Protein AF-A0A969CV04-F1 (afdb_monomer_lite)

Secondary structure (DSSP, 8-state):
-HHHHHHHHHHHHHHTTS------------TTS-HHHHHHHHHHHHHHHHHHHHHHHHHHTS-HHHHHHHHIIIII---GGGHHHHTT-SSHHHHHHHHHHHHHHHHHHHHHHHIIIII--PPPHHHHHHHHHHHHHHHHHHHHHHHHHHHHHHHHHHHHHTS-HHHHHHHHHHHHHHHH-S-S---HHHHHHHHHHHHHHHHHHHHHHHT--GGG-TTHHHHHHHHHHHHHHH-GGGG-

Foldseek 3Di:
DVVVVVVLVVVVVVVVPPDDDDPDDPDPPPPPDRSVNVVVVVVVVVVVVVLLVLLVVLLVVDDLLLNLLLLCCLALNFQLVLCCVVVVHDDSVVSVVVNLVSLLSSQLSSVQVCCCPPVVDGDDPVVSVVSSVVCSVVSSVSSSVVSNVVLVVLLLCCLVPPQDLVLLVLLLVVLVCVVVDPDDDRPCVSVVVSLVVSLVSSQVVSCVVSVHHLVSGPCSSVSSSVSVSVCCNVCVVSSD

Radius of gyration: 25.06 Å; chains: 1; bounding box: 69×36×68 Å

Sequence (240 aa):
MLAVCVQAVRNKTNLKSISIEEPGTGTIVDFTSNPLESVVKQETNNELMEFRKIILQELEALDNLAKQSLLLWLGLGINQEDFLGILNLSKQYQVARKFQGYQKIILKNLSQFTFKKYKQQTLSEKDINQIIDNNLSYIKEYLKFYSREFFEEILWEIITKEVDRQEKSILKHHFEELKAMPKEKLNLDETDRIKQKIKVRFAGKIEQKLQISLSIFKSSNESIENFIEMCFQENTAILY

Structure (mmCIF, N/CA/C/O backbone):
data_AF-A0A969CV04-F1
#
_entry.id   AF-A0A969CV04-F1
#
loop_
_atom_site.group_PDB
_atom_site.id
_atom_site.type_symbol
_atom_site.label_atom_id
_atom_site.label_alt_id
_atom_site.label_comp_id
_atom_site.label_asym_id
_atom_site.label_entity_id
_atom_site.label_seq_id
_atom_site.pdbx_PDB_ins_code
_atom_site.Cartn_x
_atom_site.Cartn_y
_atom_site.Cartn_z
_atom_site.occupancy
_atom_site.B_iso_or_equiv
_atom_site.auth_seq_id
_atom_site.auth_comp_id
_atom_site.auth_asym_id
_atom_site.auth_atom_id
_atom_site.pdbx_PDB_model_num
ATOM 1 N N . MET A 1 1 ? 10.472 1.634 36.218 1.00 47.28 1 MET A N 1
ATOM 2 C CA . MET A 1 1 ? 10.660 3.090 36.400 1.00 47.28 1 MET A CA 1
ATOM 3 C C . MET A 1 1 ? 11.707 3.401 37.477 1.00 47.28 1 MET A C 1
ATOM 5 O O . MET A 1 1 ? 12.814 3.758 37.109 1.00 47.28 1 MET A O 1
ATOM 9 N N . LEU A 1 2 ? 11.461 3.152 38.773 1.00 45.72 2 LEU A N 1
ATOM 10 C CA . LEU A 1 2 ? 12.438 3.432 39.853 1.00 45.72 2 LEU A CA 1
ATOM 11 C C . LEU A 1 2 ? 13.803 2.732 39.689 1.00 45.72 2 LEU A C 1
ATOM 13 O O . LEU A 1 2 ? 14.834 3.379 39.826 1.00 45.72 2 LEU A O 1
ATOM 17 N N . ALA A 1 3 ? 13.832 1.440 39.342 1.00 43.41 3 ALA A N 1
ATOM 18 C CA . ALA A 1 3 ? 15.084 0.681 39.207 1.00 43.41 3 ALA A CA 1
ATOM 19 C C . ALA A 1 3 ? 16.008 1.193 38.079 1.00 43.41 3 ALA A C 1
ATOM 21 O O . ALA A 1 3 ? 17.229 1.172 38.218 1.00 43.41 3 ALA A O 1
ATOM 22 N N . VAL A 1 4 ? 15.421 1.705 36.993 1.00 51.81 4 VAL A N 1
ATOM 23 C CA . VAL A 1 4 ? 16.141 2.219 35.815 1.00 51.81 4 VAL A CA 1
ATOM 24 C C . VAL A 1 4 ? 16.625 3.649 36.063 1.00 51.81 4 VAL A C 1
ATOM 26 O O . VAL A 1 4 ? 17.781 3.961 35.784 1.00 51.81 4 VAL A O 1
ATOM 29 N N . CYS A 1 5 ? 15.812 4.486 36.721 1.00 50.66 5 CYS A N 1
ATOM 30 C CA . CYS A 1 5 ? 16.255 5.793 37.214 1.00 50.66 5 CYS A CA 1
ATOM 31 C C . CYS A 1 5 ? 17.434 5.654 38.193 1.00 50.66 5 CYS A C 1
ATOM 33 O O . CYS A 1 5 ? 18.385 6.430 38.132 1.00 50.66 5 CYS A O 1
ATOM 35 N N . VAL A 1 6 ? 17.418 4.629 39.054 1.00 53.78 6 VAL A N 1
ATOM 36 C CA . VAL A 1 6 ? 18.526 4.323 39.973 1.00 53.78 6 VAL A CA 1
ATOM 37 C C . VAL A 1 6 ? 19.790 3.890 39.216 1.00 53.78 6 VAL A C 1
ATOM 39 O O . VAL A 1 6 ? 20.883 4.302 39.600 1.00 53.78 6 VAL A O 1
ATOM 42 N N . GLN A 1 7 ? 19.680 3.122 38.126 1.00 55.19 7 GLN A N 1
ATOM 43 C CA . GLN A 1 7 ? 20.832 2.765 37.283 1.00 55.19 7 GLN A CA 1
ATOM 44 C C . GLN A 1 7 ? 21.402 3.963 36.509 1.00 55.19 7 GLN A C 1
ATOM 46 O O . GLN A 1 7 ? 22.617 4.146 36.494 1.00 55.19 7 GLN A O 1
ATOM 51 N N . ALA A 1 8 ? 20.553 4.819 35.935 1.00 52.69 8 ALA A N 1
ATOM 52 C CA . ALA A 1 8 ? 20.993 6.028 35.237 1.00 52.69 8 ALA A CA 1
ATOM 53 C C . ALA A 1 8 ? 21.695 7.018 36.187 1.00 52.69 8 ALA A C 1
ATOM 55 O O . ALA A 1 8 ? 22.726 7.599 35.843 1.00 52.69 8 ALA A O 1
ATOM 56 N N . VAL A 1 9 ? 21.187 7.155 37.418 1.00 56.16 9 VAL A N 1
ATOM 57 C CA . VAL A 1 9 ? 21.836 7.949 38.472 1.00 56.16 9 VAL A CA 1
ATOM 58 C C . VAL A 1 9 ? 23.168 7.323 38.890 1.00 56.16 9 VAL A C 1
ATOM 60 O O . VAL A 1 9 ? 24.153 8.051 38.966 1.00 56.16 9 VAL A O 1
ATOM 63 N N . ARG A 1 10 ? 23.238 5.996 39.085 1.00 52.66 10 ARG A N 1
ATOM 64 C CA . ARG A 1 10 ? 24.489 5.282 39.418 1.00 52.66 10 ARG A CA 1
ATOM 65 C C . ARG A 1 10 ? 25.567 5.439 38.344 1.00 52.66 10 ARG A C 1
ATOM 67 O O . ARG A 1 10 ? 26.728 5.659 38.676 1.00 52.66 10 ARG A O 1
ATOM 74 N N . ASN A 1 11 ? 25.189 5.393 37.070 1.00 57.75 11 ASN A N 1
ATOM 75 C CA . ASN A 1 11 ? 26.123 5.609 35.965 1.00 57.75 11 ASN A CA 1
ATOM 76 C C . ASN A 1 11 ? 26.641 7.058 35.931 1.00 57.75 11 ASN A C 1
ATOM 78 O O . ASN A 1 11 ? 27.819 7.282 35.660 1.00 57.75 11 ASN A O 1
ATOM 82 N N . LYS A 1 12 ? 25.804 8.042 36.291 1.00 54.94 12 LYS A N 1
ATOM 83 C CA . LYS A 1 12 ? 26.204 9.454 36.417 1.00 54.94 12 LYS A CA 1
ATOM 84 C C . LYS A 1 12 ? 27.165 9.700 37.586 1.00 54.94 12 LYS A C 1
ATOM 86 O O . LYS A 1 12 ? 28.055 10.539 37.461 1.00 54.94 12 LYS A O 1
ATOM 91 N N . THR A 1 13 ? 27.009 8.999 38.711 1.00 52.56 13 THR A N 1
ATOM 92 C CA . THR A 1 13 ? 27.971 9.070 39.824 1.00 52.56 13 THR A CA 1
ATOM 93 C C . THR A 1 13 ? 29.302 8.417 39.464 1.00 52.56 13 THR A C 1
ATOM 95 O O . THR A 1 13 ? 30.337 9.003 39.759 1.00 52.56 13 THR A O 1
ATOM 98 N N . ASN A 1 14 ? 29.285 7.282 38.757 1.00 50.88 14 ASN A N 1
ATOM 99 C CA . ASN A 1 14 ? 30.507 6.600 38.311 1.00 50.88 14 ASN A CA 1
ATOM 100 C C . ASN A 1 14 ? 31.293 7.391 37.244 1.00 50.88 14 ASN A C 1
ATOM 102 O O . ASN A 1 14 ? 32.517 7.318 37.205 1.00 50.88 14 ASN A O 1
ATOM 106 N N . LEU A 1 15 ? 30.621 8.192 36.408 1.00 53.12 15 LEU A N 1
ATOM 107 C CA . LEU A 1 15 ? 31.278 9.089 35.442 1.00 53.12 15 LEU A CA 1
ATOM 108 C C . LEU A 1 15 ? 31.939 10.314 36.098 1.00 53.12 15 LEU A C 1
ATOM 110 O O . LEU A 1 15 ? 32.862 10.886 35.528 1.00 53.12 15 LEU A O 1
ATOM 114 N N . LYS A 1 16 ? 31.500 10.718 37.300 1.00 45.09 16 LYS A N 1
ATOM 115 C CA . LYS A 1 16 ? 32.122 11.816 38.064 1.00 45.09 16 LYS A CA 1
ATOM 116 C C . LYS A 1 16 ? 33.375 11.394 38.844 1.00 45.09 16 LYS A C 1
ATOM 118 O O . LYS A 1 16 ? 34.035 12.265 39.400 1.00 45.09 16 LYS A O 1
ATOM 123 N N . SER A 1 17 ? 33.697 10.101 38.902 1.00 41.41 17 SER A N 1
ATOM 124 C CA . SER A 1 17 ? 34.820 9.559 39.682 1.00 41.41 17 SER A CA 1
ATOM 125 C C . SER A 1 17 ? 36.019 9.103 38.843 1.00 41.41 17 SER A C 1
ATOM 127 O O . SER A 1 17 ? 36.846 8.344 39.338 1.00 41.41 17 SER A O 1
ATOM 129 N N . ILE A 1 18 ? 36.141 9.546 37.589 1.00 39.16 18 ILE A N 1
ATOM 130 C CA . ILE A 1 18 ? 37.378 9.355 36.821 1.00 39.16 18 ILE A CA 1
ATOM 131 C C . ILE A 1 18 ? 38.309 10.525 37.161 1.00 39.16 18 ILE A C 1
ATOM 133 O O . ILE A 1 18 ? 38.020 11.673 36.823 1.00 39.16 18 ILE A O 1
ATOM 137 N N . SER A 1 19 ? 39.372 10.218 37.912 1.00 33.28 19 SER A N 1
ATOM 138 C CA . SER A 1 19 ? 40.406 11.149 38.376 1.00 33.28 19 SER A CA 1
ATOM 139 C C . SER A 1 19 ? 40.985 12.001 37.246 1.00 33.28 19 SER A C 1
ATOM 141 O O . SER A 1 19 ? 41.301 11.506 36.168 1.00 33.28 19 SER A O 1
ATOM 143 N N . ILE A 1 20 ? 41.147 13.291 37.539 1.00 38.97 20 ILE A N 1
ATOM 144 C CA . ILE A 1 20 ? 41.778 14.296 36.684 1.00 38.97 20 ILE A CA 1
ATOM 145 C C . ILE A 1 20 ? 43.295 14.134 36.798 1.00 38.97 20 ILE A C 1
ATOM 147 O O . ILE A 1 20 ? 43.904 14.818 37.607 1.00 38.97 20 ILE A O 1
ATOM 151 N N . GLU A 1 21 ? 43.897 13.260 35.995 1.00 36.91 21 GLU A N 1
ATOM 152 C CA . GLU A 1 21 ? 45.326 13.323 35.657 1.00 36.91 21 GLU A CA 1
ATOM 153 C C . GLU A 1 21 ? 45.523 12.803 34.225 1.00 36.91 21 GLU A C 1
ATOM 155 O O . GLU A 1 21 ? 45.632 11.605 34.012 1.00 36.91 21 GLU A O 1
ATOM 160 N N . GLU A 1 22 ? 45.458 13.709 33.240 1.00 34.06 22 GLU A N 1
ATOM 161 C CA . GLU A 1 22 ? 46.384 13.820 32.093 1.00 34.06 22 GLU A CA 1
ATOM 162 C C . GLU A 1 22 ? 45.832 14.830 31.056 1.00 34.06 22 GLU A C 1
ATOM 164 O O . GLU A 1 22 ? 44.772 14.614 30.460 1.00 34.06 22 GLU A O 1
ATOM 169 N N . PRO A 1 23 ? 46.507 15.975 30.833 1.00 38.84 23 PRO A N 1
ATOM 170 C CA . PRO A 1 23 ? 46.073 16.989 29.883 1.00 38.84 23 PRO A CA 1
ATOM 171 C C . PRO A 1 23 ? 46.664 16.693 28.502 1.00 38.84 23 PRO A C 1
ATOM 173 O O . PRO A 1 23 ? 47.838 16.969 28.264 1.00 38.84 23 PRO A O 1
ATOM 176 N N . GLY A 1 24 ? 45.876 16.161 27.564 1.00 37.34 24 GLY A N 1
ATOM 177 C CA . GLY A 1 24 ? 46.434 15.979 26.222 1.00 37.34 24 GLY A CA 1
ATOM 178 C C . GLY A 1 24 ? 45.659 15.198 25.175 1.00 37.34 24 GLY A C 1
ATOM 179 O O . GLY A 1 24 ? 46.305 14.546 24.378 1.00 37.34 24 GLY A O 1
ATOM 180 N N . THR A 1 25 ? 44.332 15.289 25.084 1.00 35.12 25 THR A N 1
ATOM 181 C CA . THR A 1 25 ? 43.623 15.012 23.816 1.00 35.12 25 THR A CA 1
ATOM 182 C C . THR A 1 25 ? 42.264 15.690 23.852 1.00 35.12 25 THR A C 1
ATOM 184 O O . THR A 1 25 ? 41.354 15.244 24.546 1.00 35.12 25 THR A O 1
ATOM 187 N N . GLY A 1 26 ? 42.129 16.788 23.109 1.00 38.53 26 GLY A N 1
ATOM 188 C CA . GLY A 1 26 ? 40.855 17.457 22.882 1.00 38.53 26 GLY A CA 1
ATOM 189 C C . GLY A 1 26 ? 39.937 16.580 22.040 1.00 38.53 26 GLY A C 1
ATOM 190 O O . GLY A 1 26 ? 39.850 16.745 20.829 1.00 38.53 26 GLY A O 1
ATOM 191 N N . THR A 1 27 ? 39.246 15.643 22.678 1.00 33.50 27 THR A N 1
ATOM 192 C CA . THR A 1 27 ? 37.978 15.134 22.167 1.00 33.50 27 THR A CA 1
ATOM 193 C C . THR A 1 27 ? 36.912 16.047 22.750 1.00 33.50 27 THR A C 1
ATOM 195 O O . THR A 1 27 ? 36.732 16.099 23.966 1.00 33.50 27 THR A O 1
ATOM 198 N N . ILE A 1 28 ? 36.232 16.812 21.898 1.00 38.09 28 ILE A N 1
ATOM 199 C CA . ILE A 1 28 ? 34.999 17.499 22.283 1.00 38.09 28 ILE A CA 1
ATOM 200 C C . ILE A 1 28 ? 33.983 16.383 22.533 1.00 38.09 28 ILE A C 1
ATOM 202 O O . ILE A 1 28 ? 33.298 15.928 21.623 1.00 38.09 28 ILE A O 1
ATOM 206 N N . VAL A 1 29 ? 33.972 15.852 23.755 1.00 40.66 29 VAL A N 1
ATOM 207 C CA . VAL A 1 29 ? 32.902 14.979 24.217 1.00 40.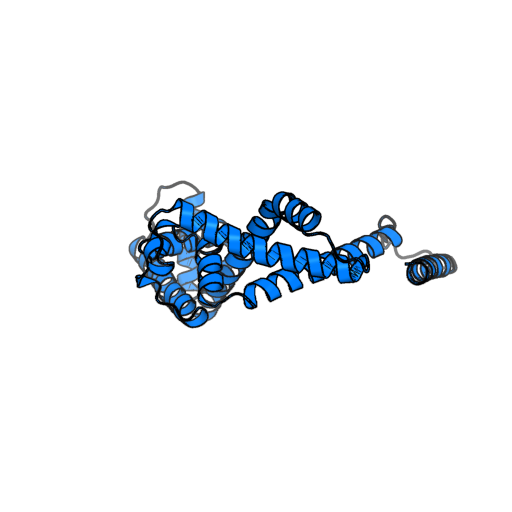66 29 VAL A CA 1
ATOM 208 C C . VAL A 1 29 ? 31.696 15.889 24.354 1.00 40.66 29 VAL A C 1
ATOM 210 O O . VAL A 1 29 ? 31.700 16.828 25.149 1.00 40.66 29 VAL A O 1
ATOM 213 N N . ASP A 1 30 ? 30.700 15.661 23.509 1.00 39.19 30 ASP A N 1
ATOM 214 C CA . ASP A 1 30 ? 29.448 16.396 23.519 1.00 39.19 30 ASP A CA 1
ATOM 215 C C . ASP A 1 30 ? 28.693 16.102 24.828 1.00 39.19 30 ASP A C 1
ATOM 217 O O . ASP A 1 30 ? 27.896 15.170 24.939 1.00 39.19 30 ASP A O 1
ATOM 221 N N . PHE A 1 31 ? 28.995 16.885 25.866 1.00 42.50 31 PHE A N 1
ATOM 222 C CA . PHE A 1 31 ? 28.364 16.819 27.187 1.00 42.50 31 PHE A CA 1
ATOM 223 C C . PHE A 1 31 ? 26.913 17.341 27.185 1.00 42.50 31 PHE A C 1
ATOM 225 O O . PHE A 1 31 ? 26.322 17.493 28.256 1.00 42.50 31 PHE A O 1
ATOM 232 N N . THR A 1 32 ? 26.319 17.633 26.021 1.00 48.38 32 THR A N 1
ATOM 233 C CA . THR A 1 32 ? 24.985 18.251 25.944 1.00 48.38 32 THR A CA 1
ATOM 234 C C . THR A 1 32 ? 23.824 17.257 25.928 1.00 48.38 32 THR A C 1
ATOM 236 O O . THR A 1 32 ? 22.697 17.649 26.228 1.00 48.38 32 THR A O 1
ATOM 239 N N . SER A 1 33 ? 24.057 15.963 25.681 1.00 55.38 33 SER A N 1
ATOM 240 C CA . SER A 1 33 ? 22.987 14.964 25.781 1.00 55.38 33 SER A CA 1
ATOM 241 C C . SER A 1 33 ? 22.828 14.496 27.229 1.00 55.38 33 SER A C 1
ATOM 243 O O . SER A 1 33 ? 23.609 13.710 27.762 1.00 55.38 33 SER A O 1
ATOM 245 N N . ASN A 1 34 ? 21.803 15.013 27.909 1.00 66.00 34 ASN A N 1
ATOM 246 C CA . ASN A 1 34 ? 21.436 14.561 29.246 1.00 66.00 34 ASN A CA 1
ATOM 247 C C . ASN A 1 34 ? 21.205 13.031 29.215 1.00 66.00 34 ASN A C 1
ATOM 249 O O . ASN A 1 34 ? 20.309 12.581 28.502 1.00 66.00 34 ASN A O 1
ATOM 253 N N . PRO A 1 35 ? 21.949 12.212 29.985 1.00 68.25 35 PRO A N 1
ATOM 254 C CA . PRO A 1 35 ? 21.801 10.753 29.965 1.00 68.25 35 PRO A CA 1
ATOM 255 C C . PRO A 1 35 ? 20.392 10.262 30.318 1.00 68.25 35 PRO A C 1
ATOM 257 O O . PRO A 1 35 ? 19.997 9.171 29.931 1.00 68.25 35 PRO A O 1
ATOM 260 N N . LEU A 1 36 ? 19.612 11.059 31.054 1.00 64.69 36 LEU A N 1
ATOM 261 C CA . LEU A 1 36 ? 18.199 10.759 31.297 1.00 64.69 36 LEU A CA 1
ATOM 262 C C . LEU A 1 36 ? 17.344 11.017 30.052 1.00 64.69 36 LEU A C 1
ATOM 264 O O . LEU A 1 36 ? 16.403 10.280 29.793 1.00 64.69 36 LEU A O 1
ATOM 268 N N . GLU A 1 37 ? 17.678 12.034 29.263 1.00 68.88 37 GLU A N 1
ATOM 269 C CA . GLU A 1 37 ? 16.976 12.355 28.022 1.00 68.88 37 GLU A CA 1
ATOM 270 C C . GLU A 1 37 ? 17.249 11.311 26.933 1.00 68.88 37 GLU A C 1
ATOM 272 O O . GLU A 1 37 ? 16.330 10.935 26.207 1.00 68.88 37 GLU A O 1
ATOM 277 N N . SER A 1 38 ? 18.477 10.788 26.842 1.00 71.88 38 SER A N 1
ATOM 278 C CA . SER A 1 38 ? 18.786 9.687 25.922 1.00 71.88 38 SER A CA 1
ATOM 279 C C . SER A 1 38 ? 18.045 8.400 26.300 1.00 71.88 38 SER A C 1
ATOM 281 O O . SER A 1 38 ? 17.482 7.751 25.419 1.00 71.88 38 SER A O 1
ATOM 283 N N . VAL A 1 39 ? 17.952 8.079 27.597 1.00 71.38 39 VAL A N 1
ATOM 284 C CA . VAL A 1 39 ? 17.163 6.939 28.097 1.00 71.38 39 VAL A CA 1
ATOM 285 C C . VAL A 1 39 ? 15.670 7.122 27.805 1.00 71.38 39 VAL A C 1
ATOM 287 O O . VAL A 1 39 ? 15.049 6.214 27.262 1.00 71.38 39 VAL A O 1
ATOM 290 N N . VAL A 1 40 ? 15.098 8.304 28.065 1.00 68.88 40 VAL A N 1
ATOM 291 C CA . VAL A 1 40 ? 13.680 8.594 27.768 1.00 68.88 40 VAL A CA 1
ATOM 292 C C . VAL A 1 40 ? 13.386 8.500 26.266 1.00 68.88 40 VAL A C 1
ATOM 294 O O . VAL A 1 40 ? 12.373 7.919 25.874 1.00 68.88 40 VAL A O 1
ATOM 297 N N . LYS A 1 41 ? 14.270 9.018 25.401 1.00 73.44 41 LYS A N 1
ATOM 298 C CA . LYS A 1 41 ? 14.130 8.893 23.938 1.00 73.44 41 LYS A CA 1
ATOM 299 C C . LYS A 1 41 ? 14.170 7.434 23.491 1.00 73.44 41 LYS A C 1
ATOM 301 O O . LYS A 1 41 ? 13.375 7.031 22.645 1.00 73.44 41 LYS A O 1
ATOM 306 N N . GLN A 1 42 ? 15.071 6.639 24.064 1.00 75.25 42 GLN A N 1
ATOM 307 C CA . GLN A 1 42 ? 15.178 5.218 23.753 1.00 75.25 42 GLN A CA 1
ATOM 308 C C . GLN A 1 42 ? 13.932 4.441 24.199 1.00 75.25 42 GLN A C 1
ATOM 310 O O . GLN A 1 42 ? 13.407 3.646 23.423 1.00 75.25 42 GLN A O 1
ATOM 315 N N . GLU A 1 43 ? 13.421 4.695 25.405 1.00 68.69 43 GLU A N 1
ATOM 316 C CA . GLU A 1 43 ? 12.177 4.086 25.892 1.00 68.69 43 GLU A CA 1
ATOM 317 C C . GLU A 1 43 ? 10.983 4.468 25.008 1.00 68.69 43 GLU A C 1
ATOM 319 O O . GLU A 1 43 ? 10.248 3.589 24.562 1.00 68.69 43 GLU A O 1
ATOM 324 N N . THR A 1 44 ? 10.855 5.750 24.655 1.00 74.56 44 THR A N 1
ATOM 325 C CA . THR A 1 44 ? 9.792 6.232 23.755 1.00 74.56 44 THR A CA 1
ATOM 326 C C . THR A 1 44 ? 9.861 5.545 22.388 1.00 74.56 44 THR A C 1
ATOM 328 O O . THR A 1 44 ? 8.844 5.116 21.846 1.00 74.56 44 THR A O 1
ATOM 331 N N . ASN A 1 45 ? 11.064 5.386 21.827 1.00 79.19 45 ASN A N 1
ATOM 332 C CA . ASN A 1 45 ? 11.249 4.678 20.560 1.00 79.19 45 ASN A CA 1
ATOM 333 C C . ASN A 1 45 ? 10.871 3.197 20.659 1.00 79.19 45 ASN A C 1
ATOM 335 O O . ASN A 1 45 ? 10.251 2.669 19.735 1.00 79.19 45 ASN A O 1
ATOM 339 N N . ASN A 1 46 ? 11.205 2.534 21.767 1.00 79.94 46 ASN A N 1
ATOM 340 C CA . ASN A 1 46 ? 10.834 1.139 21.990 1.00 79.94 46 ASN A CA 1
ATOM 341 C C . ASN A 1 46 ? 9.309 0.973 22.081 1.00 79.94 46 ASN A C 1
ATOM 343 O O . ASN A 1 46 ? 8.758 0.068 21.456 1.00 79.94 46 ASN A O 1
ATOM 347 N N . GLU A 1 47 ? 8.614 1.867 22.788 1.00 79.25 47 GLU A N 1
ATOM 348 C CA . GLU A 1 47 ? 7.146 1.864 22.859 1.00 79.25 47 GLU A CA 1
ATOM 349 C C . GLU A 1 47 ? 6.509 2.091 21.482 1.00 79.25 47 GLU A C 1
ATOM 351 O O . GLU A 1 47 ? 5.597 1.366 21.081 1.00 79.25 47 GLU A O 1
ATOM 356 N N . LEU A 1 48 ? 7.033 3.046 20.708 1.00 82.81 48 LEU A N 1
ATOM 357 C CA . LEU A 1 48 ? 6.578 3.286 19.338 1.00 82.81 48 LEU A CA 1
ATOM 358 C C . LEU A 1 48 ? 6.795 2.062 18.443 1.00 82.81 48 LEU A C 1
ATOM 360 O O . LEU A 1 48 ? 5.914 1.722 17.652 1.00 82.81 48 LEU A O 1
ATOM 364 N N . MET A 1 49 ? 7.938 1.384 18.562 1.00 84.94 49 MET A N 1
ATOM 365 C CA . MET A 1 49 ? 8.205 0.144 17.832 1.00 84.94 49 MET A CA 1
ATOM 366 C C . MET A 1 49 ? 7.216 -0.961 18.199 1.00 84.94 49 MET A C 1
ATOM 368 O O . MET A 1 49 ? 6.743 -1.673 17.313 1.00 84.94 49 MET A O 1
ATOM 372 N N . GLU A 1 50 ? 6.860 -1.092 19.476 1.00 85.06 50 GLU A N 1
ATOM 373 C CA . GLU A 1 50 ? 5.846 -2.053 19.899 1.00 85.06 50 GLU A CA 1
ATOM 374 C C . GLU A 1 50 ? 4.470 -1.721 19.315 1.00 85.06 50 GLU A C 1
ATOM 376 O O . GLU A 1 50 ? 3.827 -2.614 18.768 1.00 85.06 50 GLU A O 1
ATOM 381 N N . PHE A 1 51 ? 4.030 -0.458 19.340 1.00 85.88 51 PHE A N 1
ATOM 382 C CA . PHE A 1 51 ? 2.753 -0.076 18.725 1.00 85.88 51 PHE A CA 1
ATOM 383 C C . PHE A 1 51 ? 2.725 -0.357 17.226 1.00 85.88 51 PHE A C 1
ATOM 385 O O . PHE A 1 51 ? 1.758 -0.934 16.732 1.00 85.88 51 PHE A O 1
ATOM 392 N N . ARG A 1 52 ? 3.803 -0.014 16.511 1.00 89.25 52 ARG A N 1
ATOM 393 C CA . ARG A 1 52 ? 3.965 -0.337 15.087 1.00 89.25 52 ARG A CA 1
ATOM 394 C C . ARG A 1 52 ? 3.848 -1.837 14.849 1.00 89.25 52 ARG A C 1
ATOM 396 O O . ARG A 1 52 ? 3.068 -2.264 14.006 1.00 89.25 52 ARG A O 1
ATOM 403 N N . LYS A 1 53 ? 4.554 -2.644 15.644 1.00 90.12 53 LYS A N 1
ATOM 404 C CA . LYS A 1 53 ? 4.492 -4.105 15.560 1.00 90.12 53 LYS A CA 1
ATOM 405 C C . LYS A 1 53 ? 3.067 -4.630 15.743 1.00 90.12 53 LYS A C 1
ATOM 407 O O . LYS A 1 53 ? 2.650 -5.475 14.959 1.00 90.12 53 LYS A O 1
ATOM 412 N N . ILE A 1 54 ? 2.324 -4.131 16.733 1.00 90.50 54 ILE A N 1
ATOM 413 C CA . ILE A 1 54 ? 0.926 -4.533 16.944 1.00 90.50 54 ILE A CA 1
ATOM 414 C C . ILE A 1 54 ? 0.060 -4.134 15.750 1.00 90.50 54 ILE A C 1
ATOM 416 O O . ILE A 1 54 ? -0.689 -4.963 15.254 1.00 90.50 54 ILE A O 1
ATOM 420 N N . ILE A 1 55 ? 0.192 -2.909 15.235 1.00 93.38 55 ILE A N 1
ATOM 421 C CA . ILE A 1 55 ? -0.571 -2.471 14.056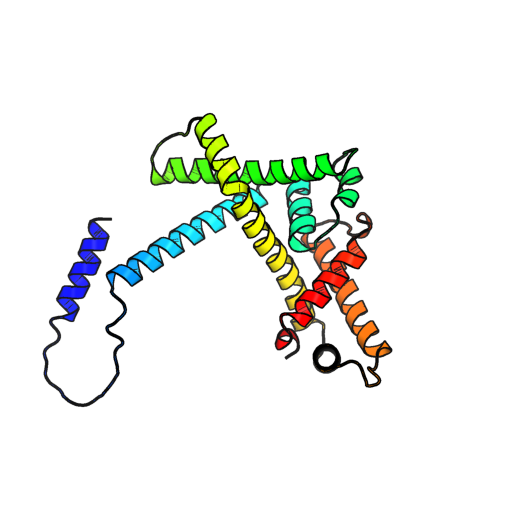 1.00 93.38 55 ILE A CA 1
ATOM 422 C C . ILE A 1 55 ? -0.356 -3.422 12.875 1.00 93.38 55 ILE A C 1
ATOM 424 O O . ILE A 1 55 ? -1.322 -3.810 12.222 1.00 93.38 55 ILE A O 1
ATOM 428 N N . LEU A 1 56 ? 0.892 -3.814 12.614 1.00 93.69 56 LEU A N 1
ATOM 429 C CA . LEU A 1 56 ? 1.208 -4.733 11.521 1.00 93.69 56 LEU A CA 1
ATOM 430 C C . LEU A 1 56 ? 0.677 -6.145 11.779 1.00 93.69 56 LEU A C 1
ATOM 432 O O . LEU A 1 56 ? 0.165 -6.776 10.862 1.00 93.69 56 LEU A O 1
ATOM 436 N N . GLN A 1 57 ? 0.733 -6.630 13.020 1.00 94.44 57 GLN A N 1
ATOM 437 C CA . GLN A 1 57 ? 0.114 -7.906 13.388 1.00 94.44 57 GLN A CA 1
ATOM 438 C C . GLN A 1 57 ? -1.400 -7.891 13.160 1.00 94.44 57 GLN A C 1
ATOM 440 O O . GLN A 1 57 ? -1.943 -8.850 12.622 1.00 94.44 57 GLN A O 1
ATOM 445 N N . GLU A 1 58 ? -2.072 -6.799 13.520 1.00 95.25 58 GLU A N 1
ATOM 446 C CA . GLU A 1 58 ? -3.512 -6.639 13.307 1.00 95.25 58 GLU A CA 1
ATOM 447 C C . GLU A 1 58 ? -3.868 -6.491 11.824 1.00 95.25 58 GLU A C 1
ATOM 449 O O . GLU A 1 58 ? -4.900 -6.997 11.394 1.00 95.25 58 GLU A O 1
ATOM 454 N N . LEU A 1 59 ? -3.010 -5.849 11.024 1.00 95.69 59 LEU A N 1
ATOM 455 C CA . LEU A 1 59 ? -3.153 -5.802 9.568 1.00 95.69 59 LEU A CA 1
ATOM 456 C C . LEU A 1 59 ? -3.035 -7.203 8.947 1.00 95.69 59 LEU A C 1
ATOM 458 O O . LEU A 1 59 ? -3.836 -7.557 8.085 1.00 95.69 59 LEU A O 1
ATOM 462 N N . GLU A 1 60 ? -2.063 -8.001 9.394 1.00 94.25 60 GLU A N 1
ATOM 463 C CA . GLU A 1 60 ? -1.874 -9.387 8.947 1.00 94.25 60 GLU A CA 1
ATOM 464 C C . GLU A 1 60 ? -2.991 -10.328 9.418 1.00 94.25 60 GLU A C 1
ATOM 466 O O . GLU A 1 60 ? -3.271 -11.323 8.754 1.00 94.25 60 GLU A O 1
ATOM 471 N N . ALA A 1 61 ? -3.644 -10.012 10.539 1.00 95.12 61 ALA A N 1
ATOM 472 C CA . ALA A 1 61 ? -4.765 -10.776 11.078 1.00 95.12 61 ALA A CA 1
ATOM 473 C C . ALA A 1 61 ? -6.105 -10.492 10.375 1.00 95.12 61 ALA A C 1
ATOM 475 O O . ALA A 1 61 ? -7.077 -11.219 10.604 1.00 95.12 61 ALA A O 1
ATOM 476 N N . LEU A 1 62 ? -6.187 -9.451 9.538 1.00 95.88 62 LEU A N 1
ATOM 477 C CA . LEU A 1 62 ? -7.357 -9.225 8.691 1.00 95.88 62 LEU A CA 1
ATOM 478 C C . LEU A 1 62 ? -7.529 -10.369 7.686 1.00 95.88 62 LEU A C 1
ATOM 480 O O . LEU A 1 62 ? -6.575 -11.052 7.311 1.00 95.88 62 LEU A O 1
ATOM 484 N N . ASP A 1 63 ? -8.755 -10.547 7.192 1.00 94.69 63 ASP A N 1
ATOM 485 C CA . ASP A 1 63 ? -8.969 -11.442 6.062 1.00 94.69 63 ASP A CA 1
ATOM 486 C C . ASP A 1 63 ? -8.140 -10.985 4.848 1.00 94.69 63 ASP A C 1
ATOM 488 O O . ASP A 1 63 ? -7.892 -9.790 4.648 1.00 94.69 63 ASP A O 1
ATOM 492 N N . ASN A 1 64 ? -7.701 -11.948 4.031 1.00 94.62 64 ASN A N 1
ATOM 493 C CA . ASN A 1 64 ? -6.796 -11.673 2.912 1.00 94.62 64 ASN A CA 1
ATOM 494 C C . ASN A 1 64 ? -7.333 -10.578 1.985 1.00 94.62 64 ASN A C 1
ATOM 496 O O . ASN A 1 64 ? -6.562 -9.725 1.549 1.00 94.62 64 ASN A O 1
ATOM 500 N N . LEU A 1 65 ? -8.645 -10.564 1.734 1.00 95.06 65 LEU A N 1
ATOM 501 C CA . LEU A 1 65 ? -9.273 -9.573 0.872 1.00 95.06 65 LEU A CA 1
ATOM 502 C C . LEU A 1 65 ? -9.174 -8.167 1.474 1.00 95.06 65 LEU A C 1
ATOM 504 O O 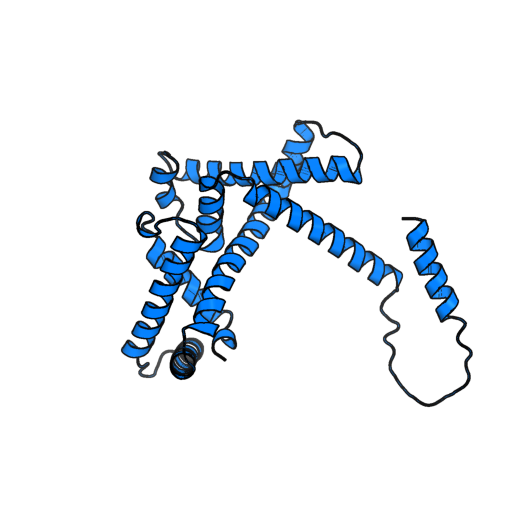. LEU A 1 65 ? -8.811 -7.222 0.771 1.00 95.06 65 LEU A O 1
ATOM 508 N N . ALA A 1 66 ? -9.462 -8.012 2.767 1.00 96.38 66 ALA A N 1
ATOM 509 C CA . ALA A 1 66 ? -9.322 -6.746 3.477 1.00 96.38 66 ALA A CA 1
ATOM 510 C C . ALA A 1 66 ? -7.870 -6.251 3.492 1.00 96.38 66 ALA A C 1
ATOM 512 O O . ALA A 1 66 ? -7.628 -5.083 3.173 1.00 96.38 66 ALA A O 1
ATOM 513 N N . LYS A 1 67 ? -6.908 -7.135 3.788 1.00 96.69 67 LYS A N 1
ATOM 514 C CA . LYS A 1 67 ? -5.475 -6.805 3.776 1.00 96.69 67 LYS A CA 1
ATOM 515 C C . LYS A 1 67 ? -5.016 -6.337 2.396 1.00 96.69 67 LYS A C 1
ATOM 517 O O . LYS A 1 67 ? -4.480 -5.237 2.268 1.00 96.69 67 LYS A O 1
ATOM 522 N N . GLN A 1 68 ? -5.272 -7.136 1.358 1.00 97.00 68 GLN A N 1
ATOM 523 C CA . GLN A 1 68 ? -4.930 -6.801 -0.028 1.00 97.00 68 GLN A CA 1
ATOM 524 C C . GLN A 1 68 ? -5.567 -5.474 -0.445 1.00 97.00 68 GLN A C 1
ATOM 526 O O . GLN A 1 68 ? -4.895 -4.622 -1.021 1.00 97.00 68 GLN A O 1
ATOM 531 N N . SER A 1 69 ? -6.844 -5.270 -0.110 1.00 97.31 69 SER A N 1
ATOM 532 C CA . SER A 1 69 ? -7.556 -4.046 -0.475 1.00 97.31 69 SER A CA 1
ATOM 533 C C . SER A 1 69 ? -6.956 -2.807 0.183 1.00 97.31 69 SER A C 1
ATOM 535 O O . SER A 1 69 ? -6.800 -1.787 -0.484 1.00 97.31 69 SER A O 1
ATOM 537 N N . LEU A 1 70 ? -6.588 -2.888 1.468 1.00 97.44 70 LEU A N 1
ATOM 538 C CA . LEU A 1 70 ? -5.924 -1.782 2.157 1.00 97.44 70 LEU A CA 1
ATOM 539 C C . LEU A 1 70 ? -4.555 -1.478 1.556 1.00 97.44 70 LEU A C 1
ATOM 541 O O . LEU A 1 70 ? -4.277 -0.307 1.310 1.00 97.44 70 LEU A O 1
ATOM 545 N N . LEU A 1 71 ? -3.736 -2.502 1.291 1.00 97.94 71 LEU A N 1
ATOM 546 C CA . LEU A 1 71 ? -2.421 -2.314 0.676 1.00 97.94 71 LEU A CA 1
ATOM 547 C C . LEU A 1 71 ? -2.565 -1.625 -0.685 1.00 97.94 71 LEU A C 1
ATOM 549 O O . LEU A 1 71 ? -1.997 -0.560 -0.898 1.00 97.94 71 LEU A O 1
ATOM 553 N N . LEU A 1 72 ? -3.387 -2.170 -1.581 1.00 98.12 72 LEU A N 1
ATOM 554 C CA . LEU A 1 72 ? -3.593 -1.620 -2.923 1.00 98.12 72 LEU A CA 1
ATOM 555 C C . LEU A 1 72 ? -4.148 -0.192 -2.908 1.00 98.12 72 LEU A C 1
ATOM 557 O O . LEU A 1 72 ? -3.684 0.660 -3.664 1.00 98.12 72 LEU A O 1
ATOM 561 N N . TRP A 1 73 ? -5.129 0.088 -2.050 1.00 97.81 73 TRP A N 1
ATOM 562 C CA . TRP A 1 73 ? -5.731 1.415 -1.959 1.00 97.81 73 TRP A CA 1
ATOM 563 C C . TRP A 1 73 ? -4.778 2.452 -1.353 1.00 97.81 73 TRP A C 1
ATOM 565 O O . TRP A 1 73 ? -4.668 3.559 -1.874 1.00 97.81 73 TRP A O 1
ATOM 575 N N . LEU A 1 74 ? -4.099 2.119 -0.251 1.00 97.31 74 LEU A N 1
ATOM 576 C CA . LEU A 1 74 ? -3.272 3.076 0.487 1.00 97.31 74 LEU A CA 1
ATOM 577 C C . LEU A 1 74 ? -1.858 3.212 -0.080 1.00 97.31 74 LEU A C 1
ATOM 579 O O . LEU A 1 74 ? -1.316 4.314 -0.070 1.00 97.31 74 LEU A O 1
ATOM 583 N N . GLY A 1 75 ? -1.257 2.111 -0.528 1.00 96.69 75 GLY A N 1
ATOM 584 C CA . GLY A 1 75 ? 0.126 2.077 -0.997 1.00 96.69 75 GLY A CA 1
ATOM 585 C C . GLY A 1 75 ? 0.252 2.356 -2.488 1.00 96.69 75 GLY A C 1
ATOM 586 O O . GLY A 1 75 ? 0.981 3.262 -2.875 1.00 96.69 75 GLY A O 1
ATOM 587 N N . LEU A 1 76 ? -0.480 1.604 -3.317 1.00 95.94 76 LEU A N 1
ATOM 588 C CA . LEU A 1 76 ? -0.402 1.730 -4.777 1.00 95.94 76 LEU A CA 1
ATOM 589 C C . LEU A 1 76 ? -1.344 2.812 -5.330 1.00 95.94 76 LEU A C 1
ATOM 591 O O . LEU A 1 76 ? -1.165 3.269 -6.452 1.00 95.94 76 LEU A O 1
ATOM 595 N N . GLY A 1 77 ? -2.348 3.230 -4.555 1.00 96.38 77 GLY A N 1
ATOM 596 C CA . GLY A 1 77 ? -3.309 4.246 -4.979 1.00 96.38 77 GLY A CA 1
ATOM 597 C C . GLY A 1 77 ? -4.347 3.725 -5.973 1.00 96.38 77 GLY A C 1
ATOM 598 O O . GLY A 1 77 ? -4.749 4.460 -6.872 1.00 96.38 77 GLY A O 1
ATOM 599 N N . ILE A 1 78 ? -4.775 2.464 -5.842 1.00 97.56 78 ILE A N 1
ATOM 600 C CA . ILE A 1 78 ? -5.899 1.933 -6.629 1.00 97.56 78 ILE A CA 1
ATOM 601 C C . ILE A 1 78 ? -7.189 2.679 -6.268 1.00 97.56 78 ILE A C 1
ATOM 603 O O . ILE A 1 78 ? -7.491 2.906 -5.090 1.00 97.56 78 ILE A O 1
ATOM 607 N N . ASN A 1 79 ? -7.973 3.041 -7.282 1.00 96.06 79 ASN A N 1
ATOM 608 C CA . ASN A 1 79 ? -9.181 3.836 -7.107 1.00 96.06 79 ASN A CA 1
ATOM 609 C C . ASN A 1 79 ? -10.273 3.066 -6.357 1.00 96.06 79 ASN A C 1
ATOM 611 O O . ASN A 1 79 ? -10.512 1.884 -6.586 1.00 96.06 79 ASN A O 1
ATOM 615 N N . GLN A 1 80 ? -11.012 3.765 -5.488 1.00 95.31 80 GLN A N 1
ATOM 616 C CA . GLN A 1 80 ? -12.095 3.154 -4.702 1.00 95.31 80 GLN A CA 1
ATOM 617 C C . GLN A 1 80 ? -13.195 2.525 -5.569 1.00 95.31 80 GLN A C 1
ATOM 619 O O . GLN A 1 80 ? -13.840 1.573 -5.134 1.00 95.31 80 GLN A O 1
ATOM 624 N N . GLU A 1 81 ? -13.417 3.044 -6.778 1.00 96.44 81 GLU A N 1
ATOM 625 C CA . GLU A 1 81 ? -14.409 2.509 -7.716 1.00 96.44 81 GLU A CA 1
ATOM 626 C C . GLU A 1 81 ? -14.091 1.075 -8.155 1.00 96.44 81 GLU A C 1
ATOM 628 O O . GLU A 1 81 ? -15.009 0.269 -8.308 1.00 96.44 81 GLU A O 1
ATOM 633 N N . ASP A 1 82 ? -12.810 0.717 -8.261 1.00 96.62 82 ASP A N 1
ATOM 634 C CA . ASP A 1 82 ? -12.397 -0.628 -8.672 1.00 96.62 82 ASP A CA 1
ATOM 635 C C . ASP A 1 82 ? -12.730 -1.696 -7.624 1.00 96.62 82 ASP A C 1
ATOM 637 O O . ASP A 1 82 ? -12.898 -2.873 -7.943 1.00 96.62 82 ASP A O 1
ATOM 641 N N . PHE A 1 83 ? -12.906 -1.296 -6.364 1.00 97.56 83 PHE A N 1
ATOM 642 C CA . PHE A 1 83 ? -13.257 -2.212 -5.282 1.00 97.56 83 PHE A CA 1
ATOM 643 C C . PHE A 1 83 ? -14.760 -2.488 -5.172 1.00 97.56 83 PHE A C 1
ATOM 645 O O . PHE A 1 83 ? -15.155 -3.332 -4.368 1.00 97.56 83 PHE A O 1
ATOM 652 N N . LEU A 1 84 ? -15.616 -1.814 -5.953 1.00 96.62 84 LEU A N 1
ATOM 653 C CA . LEU A 1 84 ? -17.070 -2.005 -5.884 1.00 96.62 84 LEU A CA 1
ATOM 654 C C . LEU A 1 84 ? -17.466 -3.456 -6.166 1.00 96.62 84 LEU A C 1
ATOM 656 O O . LEU A 1 84 ? -18.143 -4.078 -5.350 1.00 96.62 84 LEU A O 1
ATOM 660 N N . GLY A 1 85 ? -16.992 -4.014 -7.282 1.00 91.88 85 GLY A N 1
ATOM 661 C CA . GLY A 1 85 ? -17.284 -5.402 -7.648 1.00 91.88 85 GLY A CA 1
ATOM 662 C C . GLY A 1 85 ? -16.668 -6.403 -6.672 1.00 91.88 85 GLY A C 1
ATOM 663 O O . GLY A 1 85 ? -17.322 -7.351 -6.252 1.00 91.88 85 GLY A O 1
ATOM 664 N N . ILE A 1 86 ? -15.432 -6.143 -6.250 1.00 93.56 86 ILE A N 1
ATOM 665 C CA . ILE A 1 86 ? -14.647 -7.033 -5.387 1.00 93.56 86 ILE A CA 1
ATOM 666 C C . ILE A 1 86 ? -15.253 -7.145 -3.985 1.00 93.56 86 ILE A C 1
ATOM 668 O O . ILE A 1 86 ? -15.303 -8.226 -3.405 1.00 93.56 86 ILE A O 1
ATOM 672 N N . LEU A 1 87 ? -15.736 -6.028 -3.439 1.00 95.38 87 LEU A N 1
ATOM 673 C CA . LEU A 1 87 ? -16.342 -5.975 -2.109 1.00 95.38 87 LEU A CA 1
ATOM 674 C C . LEU A 1 87 ? -17.862 -6.187 -2.136 1.00 95.38 87 LEU A C 1
ATOM 676 O O . LEU A 1 87 ? -18.494 -6.111 -1.081 1.00 95.38 87 LEU A O 1
ATOM 680 N N . ASN A 1 88 ? -18.445 -6.439 -3.314 1.00 95.06 88 ASN A N 1
ATOM 681 C CA . ASN A 1 88 ? -19.888 -6.538 -3.534 1.00 95.06 88 ASN A CA 1
ATOM 682 C C . ASN A 1 88 ? -20.653 -5.307 -2.999 1.00 95.06 88 ASN A C 1
ATOM 684 O O . ASN A 1 88 ? -21.595 -5.410 -2.209 1.00 95.06 88 ASN A O 1
ATOM 688 N N . LEU A 1 89 ? -20.195 -4.116 -3.391 1.00 96.00 89 LEU A N 1
ATOM 689 C CA . LEU A 1 89 ? -20.735 -2.820 -2.985 1.00 96.00 89 LEU A CA 1
ATOM 690 C C . LEU A 1 89 ? -21.245 -2.039 -4.197 1.00 96.00 89 LEU A C 1
ATOM 692 O O . LEU A 1 89 ? -20.737 -2.154 -5.305 1.00 96.00 89 LEU A O 1
ATOM 696 N N . SER A 1 90 ? -22.249 -1.195 -3.963 1.00 94.88 90 SER A N 1
ATOM 697 C CA . SER A 1 90 ? -22.952 -0.466 -5.028 1.00 94.88 90 SER A CA 1
ATOM 698 C C . SER A 1 90 ? -22.477 0.975 -5.220 1.00 94.88 90 SER A C 1
ATOM 700 O O . SER A 1 90 ? -22.685 1.556 -6.281 1.00 94.88 90 SER A O 1
ATOM 702 N N . LYS A 1 91 ? -21.884 1.588 -4.187 1.00 95.88 91 LYS A N 1
ATOM 703 C CA . LYS A 1 91 ? -21.517 3.012 -4.180 1.00 95.88 91 LYS A CA 1
ATOM 704 C C . LYS A 1 91 ? -20.140 3.228 -3.564 1.00 95.88 91 LYS A C 1
ATOM 706 O O . LYS A 1 91 ? -19.819 2.633 -2.537 1.00 95.88 91 LYS A O 1
ATOM 711 N N . GLN A 1 92 ? -19.364 4.151 -4.131 1.00 94.19 92 GLN A N 1
ATOM 712 C CA . GLN A 1 92 ? -17.980 4.432 -3.729 1.00 94.19 92 GLN A CA 1
ATOM 713 C C . GLN A 1 92 ? -17.839 4.784 -2.237 1.00 94.19 92 GLN A C 1
ATOM 715 O O . GLN A 1 92 ? -16.945 4.285 -1.559 1.00 94.19 92 GLN A O 1
ATOM 720 N N . TYR A 1 93 ? -18.769 5.557 -1.663 1.00 95.50 93 TYR A N 1
ATOM 721 C CA . TYR A 1 93 ? -18.709 5.881 -0.231 1.00 95.50 93 TYR A CA 1
ATOM 722 C C . TYR A 1 93 ? -18.833 4.641 0.675 1.00 95.50 93 TYR A C 1
ATOM 724 O O . TYR A 1 93 ? -18.396 4.677 1.827 1.00 95.50 93 TYR A O 1
ATOM 732 N N . GLN A 1 94 ? -19.442 3.547 0.196 1.00 96.81 94 GLN A N 1
ATOM 733 C CA . GLN A 1 94 ? -19.517 2.293 0.948 1.00 96.81 94 GLN A CA 1
ATOM 734 C C . GLN A 1 94 ? -18.136 1.641 1.034 1.00 96.81 94 GLN A C 1
ATOM 736 O O . GLN A 1 94 ? -17.792 1.116 2.090 1.00 96.81 94 GLN A O 1
ATOM 741 N N . VAL A 1 95 ? -17.330 1.738 -0.030 1.00 97.19 95 VAL A N 1
ATOM 742 C CA . VAL A 1 95 ? -15.930 1.287 -0.050 1.00 97.19 95 VAL A CA 1
ATOM 743 C C . VAL A 1 95 ? -15.120 2.083 0.970 1.00 97.19 95 VAL A C 1
ATOM 745 O O . VAL A 1 95 ? -14.486 1.492 1.841 1.00 97.19 95 VAL A O 1
ATOM 748 N N . ALA A 1 96 ? -15.228 3.417 0.952 1.00 95.12 96 ALA A N 1
ATOM 749 C CA . ALA A 1 96 ? -14.555 4.276 1.927 1.00 95.12 96 ALA A CA 1
ATOM 750 C C . ALA A 1 96 ? -14.917 3.904 3.378 1.00 95.12 96 ALA A C 1
ATOM 752 O O . ALA A 1 96 ? -14.034 3.769 4.225 1.00 95.12 96 ALA A O 1
ATOM 753 N N . ARG A 1 97 ? -16.206 3.662 3.662 1.00 96.12 97 ARG A N 1
ATOM 754 C CA . ARG A 1 97 ? -16.665 3.194 4.982 1.00 96.12 97 ARG A CA 1
ATOM 755 C C . ARG A 1 97 ? -16.141 1.803 5.331 1.00 96.12 97 ARG A C 1
ATOM 757 O O . ARG A 1 97 ? -15.822 1.562 6.491 1.00 96.12 97 ARG A O 1
ATOM 764 N N . LYS A 1 98 ? -16.052 0.889 4.363 1.00 96.75 98 LYS A N 1
ATOM 765 C CA . LYS A 1 98 ? -15.522 -0.464 4.573 1.00 96.75 98 LYS A CA 1
ATOM 766 C C . LYS A 1 98 ? -14.038 -0.414 4.943 1.00 96.75 98 LYS A C 1
ATOM 768 O O . LYS A 1 98 ? -13.652 -1.002 5.947 1.00 96.75 98 LYS A O 1
ATOM 773 N N . PHE A 1 99 ? -13.245 0.367 4.210 1.00 97.31 99 PHE A N 1
ATOM 774 C CA . PHE A 1 99 ? -11.830 0.595 4.514 1.00 97.31 99 PHE A CA 1
ATOM 775 C C . PHE A 1 99 ? -11.623 1.280 5.862 1.00 97.31 99 PHE A C 1
ATOM 777 O O . PHE A 1 99 ? -10.784 0.850 6.651 1.00 97.31 99 PHE A O 1
ATOM 784 N N . GLN A 1 100 ? -12.439 2.289 6.172 1.00 95.81 100 GLN A N 1
ATOM 785 C CA . GLN A 1 100 ? -12.463 2.892 7.500 1.00 95.81 100 GLN A CA 1
ATOM 786 C C . GLN A 1 100 ? -12.793 1.848 8.577 1.00 95.81 100 GLN A C 1
ATOM 788 O O . GLN A 1 100 ? -12.179 1.849 9.637 1.00 95.81 100 GLN A O 1
ATOM 793 N N . GLY A 1 101 ? -13.726 0.931 8.310 1.00 96.19 101 GLY A N 1
ATOM 794 C CA . GLY A 1 101 ? -14.054 -0.185 9.194 1.00 96.19 101 GLY A CA 1
ATOM 795 C C . GLY A 1 101 ? -12.843 -1.062 9.513 1.00 96.19 101 GLY A C 1
ATOM 796 O O . GLY A 1 101 ? -12.597 -1.340 10.684 1.00 96.19 101 GLY A O 1
ATOM 797 N N . TYR A 1 102 ? -12.042 -1.424 8.508 1.00 96.69 102 TYR A N 1
ATOM 798 C CA . TYR A 1 102 ? -10.799 -2.177 8.718 1.00 96.69 102 TYR A CA 1
ATOM 799 C C . TYR A 1 102 ? -9.800 -1.409 9.598 1.00 96.69 102 TYR A C 1
ATOM 801 O O . TYR A 1 102 ? -9.255 -1.965 10.549 1.00 96.69 102 TYR A O 1
ATOM 809 N N . GLN A 1 103 ? -9.632 -0.104 9.363 1.00 95.56 103 GLN A N 1
ATOM 810 C CA . GLN A 1 103 ? -8.784 0.758 10.200 1.00 95.56 103 GLN A CA 1
ATOM 811 C C . GLN A 1 103 ? -9.291 0.841 11.647 1.00 95.56 103 GLN A C 1
ATOM 813 O O . GLN A 1 103 ? -8.500 0.802 12.589 1.00 95.56 103 GLN A O 1
ATOM 818 N N . LYS A 1 104 ? -10.615 0.914 11.840 1.00 95.25 104 LYS A N 1
ATOM 819 C CA . LYS A 1 104 ? -11.240 0.911 13.169 1.00 95.25 104 LYS A CA 1
ATOM 820 C C . LYS A 1 104 ? -11.012 -0.408 13.908 1.00 95.25 104 LYS A C 1
ATOM 822 O O . LYS A 1 104 ? -10.809 -0.368 15.117 1.00 95.25 104 LYS A O 1
ATOM 827 N N . ILE A 1 105 ? -11.010 -1.550 13.213 1.00 94.12 105 ILE A N 1
ATOM 828 C CA . ILE A 1 105 ? -10.694 -2.860 13.811 1.00 94.12 105 ILE A CA 1
ATOM 829 C C . ILE A 1 105 ? -9.259 -2.866 14.347 1.00 94.12 105 ILE A C 1
ATOM 831 O O . ILE A 1 105 ? -9.057 -3.140 15.529 1.00 94.12 105 ILE A O 1
ATOM 835 N N . ILE A 1 106 ? -8.289 -2.467 13.520 1.00 94.25 106 ILE A N 1
ATOM 836 C CA . ILE A 1 106 ? -6.876 -2.372 13.918 1.00 94.25 106 ILE A CA 1
ATOM 837 C C . ILE A 1 106 ? -6.723 -1.465 15.147 1.00 94.25 106 ILE A C 1
ATOM 839 O O . ILE A 1 106 ? -6.098 -1.832 16.141 1.00 94.25 106 ILE A O 1
ATOM 843 N N . LEU A 1 107 ? -7.343 -0.283 15.114 1.00 92.62 107 LEU A N 1
ATOM 844 C CA . LEU A 1 107 ? -7.231 0.700 16.189 1.00 92.62 107 LEU A CA 1
ATOM 845 C C . LEU A 1 107 ? -7.931 0.254 17.482 1.00 92.62 107 LEU A C 1
ATOM 847 O O . LEU A 1 107 ? -7.434 0.528 18.577 1.00 92.62 107 LEU A O 1
ATOM 851 N N . LYS A 1 108 ? -9.053 -0.466 17.373 1.00 92.38 108 LYS A N 1
ATOM 852 C CA . LYS A 1 108 ? -9.735 -1.093 18.511 1.00 92.38 108 LYS A CA 1
ATOM 853 C C . LYS A 1 108 ? -8.813 -2.085 19.213 1.00 92.38 108 LYS A C 1
ATOM 855 O O . LYS A 1 108 ? -8.649 -1.996 20.430 1.00 92.38 108 LYS A O 1
ATOM 860 N N . ASN A 1 109 ?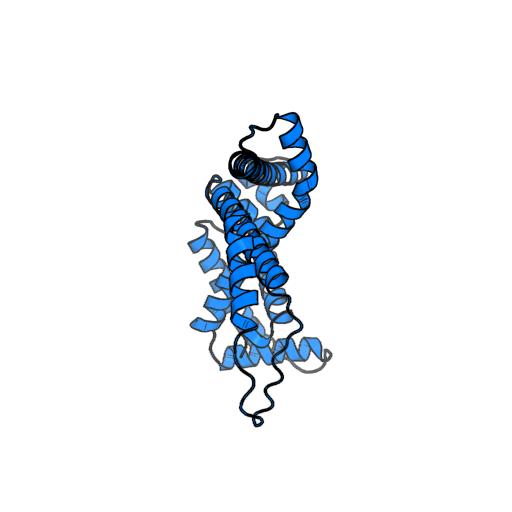 -8.191 -2.980 18.452 1.00 90.44 109 ASN A N 1
ATOM 861 C CA . ASN A 1 109 ? -7.330 -4.027 18.998 1.00 90.44 109 ASN A CA 1
ATOM 862 C C . ASN A 1 109 ? -6.046 -3.436 19.598 1.00 90.44 109 ASN A C 1
ATOM 864 O O . ASN A 1 109 ? -5.685 -3.778 20.725 1.00 90.44 109 ASN A O 1
ATOM 868 N N . LEU A 1 110 ? -5.442 -2.443 18.934 1.00 90.75 110 LEU A N 1
ATOM 869 C CA . LEU A 1 110 ? -4.330 -1.666 19.489 1.00 90.75 110 LEU A CA 1
ATOM 870 C C . LEU A 1 110 ? -4.708 -0.998 20.821 1.00 90.75 110 LEU A C 1
ATOM 872 O O . LEU A 1 110 ? -3.967 -1.091 21.798 1.00 90.75 110 LEU A O 1
ATOM 876 N N . SER A 1 111 ? -5.876 -0.355 20.891 1.00 87.62 111 SER A N 1
ATOM 877 C CA . SER A 1 111 ? -6.342 0.323 22.109 1.00 87.62 111 SER A CA 1
ATOM 878 C C . SER A 1 111 ? -6.550 -0.665 23.257 1.00 87.62 111 SER A C 1
ATOM 880 O O . SER A 1 111 ? -6.120 -0.417 24.384 1.00 87.62 111 SER A O 1
ATOM 882 N N . GLN A 1 112 ? -7.162 -1.817 22.979 1.00 87.00 112 GLN A N 1
ATOM 883 C CA . GLN A 1 112 ? -7.355 -2.873 23.972 1.00 87.00 112 GLN A CA 1
ATOM 884 C C . GLN A 1 112 ? -6.020 -3.444 24.467 1.00 87.00 112 GLN A C 1
ATOM 886 O O . GLN A 1 112 ? -5.843 -3.610 25.676 1.00 87.00 112 GLN A O 1
ATOM 891 N N . PHE A 1 113 ? -5.069 -3.693 23.562 1.00 85.62 113 PHE A N 1
ATOM 892 C CA . PHE A 1 113 ? -3.726 -4.153 23.912 1.00 85.62 113 PHE A CA 1
ATOM 893 C C . PHE A 1 113 ? -3.018 -3.162 24.842 1.00 85.62 113 PHE A C 1
ATOM 895 O O . PHE A 1 113 ? -2.559 -3.542 25.922 1.00 85.62 113 PHE A O 1
ATOM 902 N N . THR A 1 114 ? -2.983 -1.883 24.466 1.00 82.88 114 THR A N 1
ATOM 903 C CA . THR A 1 114 ? -2.294 -0.833 25.225 1.00 82.88 114 THR A CA 1
ATOM 904 C C . THR A 1 114 ? -2.882 -0.674 26.626 1.00 82.88 114 THR A C 1
ATOM 906 O O . THR A 1 114 ? -2.147 -0.637 27.613 1.00 82.88 114 THR A O 1
ATOM 909 N N . PHE A 1 115 ? -4.207 -0.641 26.765 1.00 82.25 115 PHE A N 1
ATOM 910 C CA . PHE A 1 115 ? -4.829 -0.460 28.079 1.00 82.25 115 PHE A CA 1
ATOM 911 C C . PHE A 1 115 ? -4.689 -1.691 28.978 1.00 82.25 115 PHE A C 1
ATOM 913 O O . PHE A 1 115 ? -4.413 -1.545 30.173 1.00 82.25 115 PHE A O 1
ATOM 920 N N . LYS A 1 116 ? -4.763 -2.897 28.406 1.00 83.19 116 LYS A N 1
ATOM 921 C CA . LYS A 1 116 ? -4.495 -4.133 29.147 1.00 83.19 116 LYS A CA 1
ATOM 922 C C . LYS A 1 116 ? -3.041 -4.201 29.624 1.00 83.19 116 LYS A C 1
ATOM 924 O O . LYS A 1 116 ? -2.806 -4.569 30.772 1.00 83.19 116 LYS A O 1
ATOM 929 N N . LYS A 1 117 ? -2.077 -3.826 28.775 1.00 80.00 117 LYS A N 1
ATOM 930 C CA . LYS A 1 117 ? -0.637 -3.897 29.078 1.00 80.00 117 LYS A CA 1
ATOM 931 C C . LYS A 1 117 ? -0.185 -2.837 30.085 1.00 80.00 117 LYS A C 1
ATOM 933 O O . LYS A 1 117 ? 0.492 -3.178 31.048 1.00 80.00 117 LYS A O 1
ATOM 938 N N . TYR A 1 118 ? -0.554 -1.573 29.877 1.00 74.06 118 TYR A N 1
ATOM 939 C CA . TYR A 1 118 ? 0.017 -0.453 30.639 1.00 74.06 118 TYR A CA 1
ATOM 940 C C . TYR A 1 118 ? -0.866 0.041 31.781 1.00 74.06 118 TYR A C 1
ATOM 942 O O . TYR A 1 118 ? -0.347 0.559 32.766 1.00 74.06 118 TYR A O 1
ATOM 950 N N . LYS A 1 119 ? -2.191 -0.107 31.672 1.00 74.31 119 LYS A N 1
ATOM 951 C CA . LYS A 1 119 ? -3.127 0.381 32.697 1.00 74.31 119 LYS A CA 1
ATOM 952 C C . LYS A 1 119 ? -3.779 -0.731 33.508 1.00 74.31 119 LYS A C 1
ATOM 954 O O . LYS A 1 119 ? -4.459 -0.417 34.476 1.00 74.31 119 LYS A O 1
ATOM 959 N N . GLN A 1 120 ? -3.585 -2.001 33.126 1.00 75.94 120 GLN A N 1
ATOM 960 C CA . GLN A 1 120 ? -4.256 -3.166 33.726 1.00 75.94 120 GLN A CA 1
ATOM 961 C C . GLN A 1 120 ? -5.778 -2.972 33.833 1.00 75.94 120 GLN A C 1
ATOM 963 O O . GLN A 1 120 ? -6.433 -3.482 34.739 1.00 75.94 120 GLN A O 1
ATOM 968 N N . GLN A 1 121 ? -6.339 -2.199 32.905 1.00 75.44 121 GLN A N 1
ATOM 969 C CA . GLN A 1 121 ? -7.733 -1.785 32.903 1.00 75.44 121 GLN A CA 1
ATOM 970 C C . GLN A 1 121 ? -8.379 -2.217 31.599 1.00 75.44 121 GLN A C 1
ATOM 972 O O . GLN A 1 121 ? -7.797 -2.088 30.519 1.00 7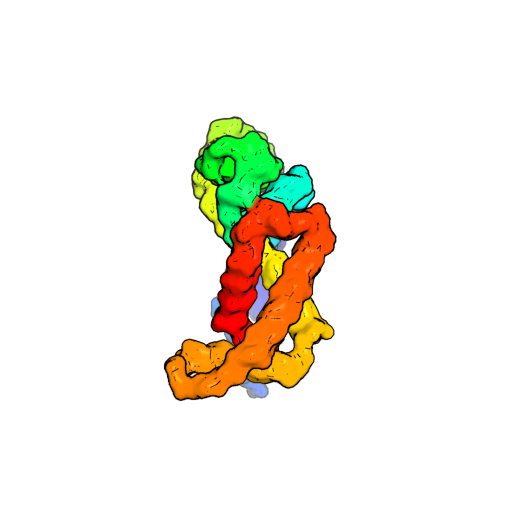5.44 121 GLN A O 1
ATOM 977 N N . THR A 1 122 ? -9.610 -2.697 31.706 1.00 75.12 122 THR A N 1
ATOM 978 C CA . THR A 1 122 ? -10.476 -2.933 30.557 1.00 75.12 122 THR A CA 1
ATOM 979 C C . THR A 1 122 ? -11.216 -1.639 30.252 1.00 75.12 122 THR A C 1
ATOM 981 O O . THR A 1 122 ? -11.852 -1.065 31.133 1.00 75.12 122 THR A O 1
ATOM 984 N N . LEU A 1 123 ? -11.121 -1.162 29.014 1.00 76.12 123 LEU A N 1
ATOM 985 C CA . LEU A 1 123 ? -11.855 0.022 28.584 1.00 76.12 123 LEU A CA 1
ATOM 986 C C . LEU A 1 123 ? -13.344 -0.275 28.411 1.00 76.12 123 LEU A C 1
ATOM 988 O O . LEU A 1 123 ? -13.715 -1.363 27.962 1.00 76.12 123 LEU A O 1
ATOM 992 N N . SER A 1 124 ? -14.184 0.725 28.687 1.00 83.50 124 SER A N 1
ATOM 993 C CA . SER A 1 124 ? -15.577 0.682 28.254 1.00 83.50 124 SER A CA 1
ATOM 994 C C . SER A 1 124 ? -15.670 0.843 26.732 1.00 83.50 124 SER A C 1
ATOM 996 O O . SER A 1 124 ? -14.780 1.396 26.083 1.00 83.50 124 SER A O 1
ATOM 998 N N . GLU A 1 125 ? -16.776 0.393 26.141 1.00 82.31 125 GLU A N 1
ATOM 999 C CA . GLU A 1 125 ? -17.010 0.546 24.700 1.00 82.31 125 GLU A CA 1
ATOM 1000 C C . GLU A 1 125 ? -17.042 2.021 24.266 1.00 82.31 125 GLU A C 1
ATOM 1002 O O . GLU A 1 125 ? -16.555 2.372 23.190 1.00 82.31 125 GLU A O 1
ATOM 1007 N N . LYS A 1 126 ? -17.543 2.907 25.136 1.00 85.75 126 LYS A N 1
ATOM 1008 C CA . LYS A 1 126 ? -17.577 4.352 24.891 1.00 85.75 126 LYS A CA 1
ATOM 1009 C C . LYS A 1 126 ? -16.169 4.946 24.803 1.00 85.75 126 LYS A C 1
ATOM 1011 O O . LYS A 1 126 ? -15.900 5.718 23.885 1.00 85.75 126 LYS A O 1
ATOM 1016 N N . ASP A 1 127 ? -15.274 4.545 25.705 1.00 84.06 127 ASP A N 1
ATOM 1017 C CA . ASP A 1 127 ? -13.887 5.024 25.716 1.00 84.06 127 ASP A CA 1
ATOM 1018 C C . ASP A 1 127 ? -13.120 4.531 24.485 1.00 84.06 127 ASP A C 1
ATOM 1020 O O . ASP A 1 127 ? -12.389 5.293 23.854 1.00 84.06 127 ASP A O 1
ATOM 1024 N N . ILE A 1 128 ? -13.332 3.267 24.101 1.00 83.69 128 ILE A N 1
ATOM 1025 C CA . ILE A 1 128 ? -12.748 2.686 22.885 1.00 83.69 128 ILE A CA 1
ATOM 1026 C C . ILE A 1 128 ? -13.182 3.485 21.656 1.00 83.69 128 ILE A C 1
ATOM 1028 O O . ILE A 1 128 ? -12.337 3.866 20.849 1.00 83.69 128 ILE A O 1
ATOM 1032 N N . ASN A 1 129 ? -14.477 3.771 21.518 1.00 84.44 129 ASN A N 1
ATOM 1033 C CA . ASN A 1 129 ? -14.986 4.519 20.370 1.00 84.44 129 ASN A CA 1
ATOM 1034 C C . ASN A 1 129 ? -14.409 5.940 20.309 1.00 84.44 129 ASN A C 1
ATOM 1036 O O . ASN A 1 129 ? -14.017 6.390 19.234 1.00 84.44 129 ASN A O 1
ATOM 1040 N N . GLN A 1 130 ? -14.259 6.610 21.454 1.00 87.00 130 GLN A N 1
ATOM 1041 C CA . GLN A 1 130 ? -13.636 7.932 21.510 1.00 87.00 130 GLN A CA 1
ATOM 1042 C C . GLN A 1 130 ? -12.156 7.898 21.097 1.00 87.00 130 GLN A C 1
ATOM 1044 O O . GLN A 1 130 ? -11.708 8.754 20.335 1.00 87.00 130 GLN A O 1
ATOM 1049 N N . ILE A 1 131 ? -11.391 6.901 21.556 1.00 85.81 131 ILE A N 1
ATOM 1050 C CA . ILE A 1 131 ? -9.994 6.721 21.133 1.00 85.81 131 ILE A CA 1
ATOM 1051 C C . ILE A 1 131 ? -9.925 6.469 19.627 1.00 85.81 131 ILE A C 1
ATOM 1053 O O . ILE A 1 131 ? -9.077 7.056 18.952 1.00 85.81 131 ILE A O 1
ATOM 1057 N N . ILE A 1 132 ? -10.819 5.626 19.104 1.00 87.69 132 ILE A N 1
ATOM 1058 C CA . ILE A 1 132 ? -10.872 5.297 17.682 1.00 87.69 132 ILE A CA 1
ATOM 1059 C C . ILE A 1 132 ? -11.097 6.553 16.844 1.00 87.69 132 ILE A C 1
ATOM 1061 O O . ILE A 1 132 ? -10.326 6.815 15.923 1.00 87.69 132 ILE A O 1
ATOM 1065 N N . ASP A 1 133 ? -12.122 7.340 17.161 1.00 86.56 133 ASP A N 1
ATOM 1066 C CA . ASP A 1 133 ? -12.469 8.512 16.357 1.00 86.56 133 ASP A CA 1
ATOM 1067 C C . ASP A 1 133 ? -11.376 9.595 16.420 1.00 86.56 133 ASP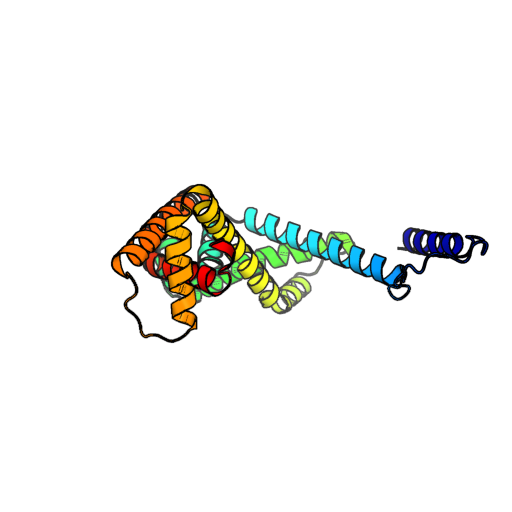 A C 1
ATOM 1069 O O . ASP A 1 133 ? -11.107 10.249 15.413 1.00 86.56 133 ASP A O 1
ATOM 1073 N N . ASN A 1 134 ? -10.661 9.708 17.545 1.00 88.31 134 ASN A N 1
ATOM 1074 C CA . ASN A 1 134 ? -9.551 10.654 17.703 1.00 88.31 134 ASN A CA 1
ATOM 1075 C C . ASN A 1 134 ? -8.257 10.233 16.986 1.00 88.31 134 ASN A C 1
ATOM 1077 O O . ASN A 1 134 ? -7.446 11.091 16.645 1.00 88.31 134 ASN A O 1
ATOM 1081 N N . ASN A 1 135 ? -8.033 8.929 16.782 1.00 89.56 135 ASN A N 1
ATOM 1082 C CA . ASN A 1 135 ? -6.755 8.406 16.275 1.00 89.56 135 ASN A CA 1
ATOM 1083 C C . ASN A 1 135 ? -6.837 7.787 14.872 1.00 89.56 135 ASN A C 1
ATOM 1085 O O . ASN A 1 135 ? -5.845 7.278 14.346 1.00 89.56 135 ASN A O 1
ATOM 1089 N N . LEU A 1 136 ? -8.008 7.846 14.238 1.00 90.88 136 LEU A N 1
ATOM 1090 C CA . LEU A 1 136 ? -8.247 7.233 12.937 1.00 90.88 136 LEU A CA 1
ATOM 1091 C C . LEU A 1 136 ? -7.369 7.820 11.812 1.00 90.88 136 LEU A C 1
ATOM 1093 O O . LEU A 1 136 ? -6.944 7.098 10.911 1.00 90.88 136 LEU A O 1
ATOM 1097 N N . SER A 1 137 ? -7.082 9.122 11.849 1.00 90.56 137 SER A N 1
ATOM 1098 C CA . SER A 1 137 ? -6.192 9.763 10.871 1.00 90.56 137 SER A CA 1
ATOM 1099 C C . SER A 1 137 ? -4.760 9.240 10.992 1.00 90.56 137 SER A C 1
ATOM 1101 O O . SER A 1 137 ? -4.155 8.885 9.986 1.00 90.56 137 SER A O 1
ATOM 1103 N N . TYR A 1 138 ? -4.245 9.111 12.217 1.00 89.31 138 TYR A N 1
ATOM 1104 C CA . TYR A 1 138 ? -2.891 8.620 12.473 1.00 89.31 138 TYR A CA 1
ATOM 1105 C C . TYR A 1 138 ? -2.701 7.182 12.000 1.00 89.31 138 TYR A C 1
ATOM 1107 O O . TYR A 1 138 ? -1.704 6.885 11.343 1.00 89.31 138 TYR A O 1
ATOM 1115 N N . ILE A 1 139 ? -3.666 6.294 12.277 1.00 92.50 139 ILE A N 1
ATOM 1116 C CA . ILE A 1 139 ? -3.573 4.910 11.799 1.00 92.50 139 ILE A CA 1
ATOM 1117 C C . ILE A 1 139 ? -3.638 4.849 10.272 1.00 92.50 139 ILE A C 1
ATOM 1119 O O . ILE A 1 139 ? -2.895 4.086 9.663 1.00 92.50 139 ILE A O 1
ATOM 1123 N N . LYS A 1 140 ? -4.468 5.687 9.637 1.00 93.81 140 LYS A N 1
ATOM 1124 C CA . LYS A 1 140 ? -4.536 5.771 8.176 1.00 93.81 140 LYS A CA 1
ATOM 1125 C C . LYS A 1 140 ? -3.201 6.217 7.578 1.00 93.81 140 LYS A C 1
ATOM 1127 O O . LYS A 1 140 ? -2.743 5.578 6.637 1.00 93.81 140 LYS A O 1
ATOM 1132 N N . GLU A 1 141 ? -2.584 7.270 8.109 1.00 93.75 141 GLU A N 1
ATOM 1133 C CA . GLU A 1 141 ? -1.290 7.760 7.615 1.00 93.75 141 GLU A CA 1
ATOM 1134 C C . GLU A 1 141 ? -0.169 6.742 7.841 1.00 93.75 141 GLU A C 1
ATOM 1136 O O . GLU A 1 141 ? 0.629 6.495 6.940 1.00 93.75 141 GLU A O 1
ATOM 1141 N N . TYR A 1 142 ? -0.143 6.077 8.998 1.00 94.12 142 TYR A N 1
ATOM 1142 C CA . TYR A 1 142 ? 0.838 5.024 9.252 1.00 94.12 142 TYR A CA 1
ATOM 1143 C C . TYR A 1 142 ? 0.667 3.830 8.303 1.00 94.12 142 TYR A C 1
ATOM 1145 O O . TYR A 1 142 ? 1.641 3.360 7.719 1.00 94.12 142 TYR A O 1
ATOM 1153 N N . LEU A 1 143 ? -0.568 3.363 8.095 1.00 95.75 143 LEU A N 1
ATOM 1154 C CA . LEU A 1 143 ? -0.847 2.289 7.141 1.00 95.75 143 LEU A CA 1
ATOM 1155 C C . LEU A 1 143 ? -0.529 2.710 5.706 1.00 95.75 143 LEU A C 1
ATOM 1157 O O . LEU A 1 143 ? -0.064 1.879 4.933 1.00 95.75 143 LEU A O 1
ATOM 1161 N N . LYS A 1 144 ? -0.743 3.980 5.345 1.00 96.06 144 LYS A N 1
ATOM 1162 C CA . LYS A 1 144 ? -0.343 4.532 4.047 1.00 96.06 144 LYS A CA 1
ATOM 1163 C C . LYS A 1 144 ? 1.166 4.480 3.863 1.00 96.06 144 LYS A C 1
ATOM 1165 O O . LYS A 1 144 ? 1.622 3.969 2.847 1.00 96.06 144 LYS A O 1
ATOM 1170 N N . PHE A 1 145 ? 1.919 4.945 4.855 1.00 93.88 145 PHE A N 1
ATOM 1171 C CA . PHE A 1 145 ? 3.375 4.870 4.856 1.00 93.88 145 PHE A CA 1
ATOM 1172 C C . PHE A 1 145 ? 3.863 3.423 4.707 1.00 93.88 145 PHE A C 1
ATOM 1174 O O . PHE A 1 145 ? 4.588 3.120 3.767 1.00 93.88 145 PHE A O 1
ATOM 1181 N N . TYR A 1 146 ? 3.372 2.511 5.549 1.00 95.62 146 TYR A N 1
ATOM 1182 C CA . TYR A 1 146 ? 3.742 1.096 5.491 1.00 95.62 146 TYR A CA 1
ATOM 1183 C C . TYR A 1 146 ? 3.375 0.435 4.154 1.00 95.62 146 TYR A C 1
ATOM 1185 O O . TYR A 1 146 ? 4.178 -0.279 3.559 1.00 95.62 146 TYR A O 1
ATOM 1193 N N . SER A 1 147 ? 2.159 0.679 3.656 1.00 96.94 147 SER A N 1
ATOM 1194 C CA . SER A 1 147 ? 1.706 0.109 2.382 1.00 96.94 147 SER A CA 1
ATOM 1195 C C . SER A 1 147 ? 2.558 0.620 1.226 1.00 96.94 147 SER A C 1
ATOM 1197 O O . SER A 1 147 ? 2.847 -0.131 0.303 1.00 96.94 147 SER A O 1
ATOM 1199 N N . ARG A 1 148 ? 2.970 1.891 1.276 1.00 95.94 148 ARG A N 1
ATOM 1200 C CA . ARG A 1 148 ? 3.878 2.481 0.298 1.00 95.94 148 ARG A CA 1
ATOM 1201 C C . ARG A 1 148 ? 5.256 1.816 0.359 1.00 95.94 148 ARG A C 1
ATOM 1203 O O . ARG A 1 148 ? 5.712 1.346 -0.678 1.00 95.94 148 ARG A O 1
ATOM 1210 N N . GLU A 1 149 ? 5.860 1.689 1.543 1.00 94.69 149 GLU A N 1
ATOM 1211 C CA . GLU A 1 149 ? 7.143 0.987 1.729 1.00 94.69 149 GLU A CA 1
ATOM 1212 C C . GLU A 1 149 ? 7.097 -0.448 1.184 1.00 94.69 149 GLU A C 1
ATOM 1214 O O . GLU A 1 149 ? 8.007 -0.862 0.470 1.00 94.69 149 GLU A O 1
ATOM 1219 N N . PHE A 1 150 ? 6.006 -1.184 1.426 1.00 96.25 150 PHE A N 1
ATOM 1220 C CA . PHE A 1 150 ? 5.820 -2.536 0.890 1.00 96.25 150 PHE A CA 1
ATOM 1221 C C . PHE A 1 150 ? 5.970 -2.596 -0.641 1.00 96.25 150 PHE A C 1
ATOM 1223 O O . PHE A 1 150 ? 6.611 -3.507 -1.169 1.00 96.25 150 PHE A O 1
ATOM 1230 N N . PHE A 1 151 ? 5.388 -1.640 -1.371 1.00 97.75 151 PHE A N 1
ATOM 1231 C CA . PHE A 1 151 ? 5.525 -1.575 -2.828 1.00 97.75 151 PHE A CA 1
ATOM 1232 C C . PHE A 1 151 ? 6.882 -1.020 -3.256 1.00 97.75 151 PHE A C 1
ATOM 1234 O O . PHE A 1 151 ? 7.450 -1.506 -4.233 1.00 97.75 151 PHE A O 1
ATOM 1241 N N . GLU A 1 152 ? 7.437 -0.057 -2.521 1.00 95.62 152 GLU A N 1
ATOM 1242 C CA . GLU A 1 152 ? 8.781 0.449 -2.788 1.00 95.62 152 GLU A CA 1
ATOM 1243 C C . GLU A 1 152 ? 9.799 -0.688 -2.711 1.00 95.62 152 GLU A C 1
ATOM 1245 O O . GLU A 1 152 ? 10.581 -0.845 -3.640 1.00 95.62 152 GLU A O 1
ATOM 1250 N N . GLU A 1 153 ? 9.756 -1.549 -1.690 1.00 95.38 153 GLU A N 1
ATOM 1251 C CA . GLU A 1 153 ? 10.642 -2.718 -1.567 1.00 95.38 153 GLU A CA 1
ATOM 1252 C C . GLU A 1 153 ? 10.601 -3.636 -2.799 1.00 95.38 153 GLU A C 1
ATOM 1254 O O . GLU A 1 153 ? 11.633 -4.161 -3.227 1.00 95.38 153 GLU A O 1
ATOM 1259 N N . ILE A 1 154 ? 9.420 -3.824 -3.396 1.00 96.88 154 ILE A N 1
ATOM 1260 C CA . ILE A 1 154 ? 9.264 -4.611 -4.627 1.00 96.88 154 ILE A CA 1
ATOM 1261 C C . ILE A 1 154 ? 9.956 -3.906 -5.798 1.00 96.88 154 ILE A C 1
ATOM 1263 O O . ILE A 1 154 ? 10.654 -4.556 -6.580 1.00 96.88 154 ILE A O 1
ATOM 1267 N N . LEU A 1 155 ? 9.779 -2.589 -5.918 1.00 96.06 155 LEU A N 1
ATOM 1268 C CA . LEU A 1 155 ? 10.420 -1.793 -6.961 1.00 96.06 155 LEU A CA 1
ATOM 1269 C C . LEU A 1 155 ? 11.944 -1.793 -6.792 1.00 96.06 155 LEU A C 1
ATOM 1271 O O . LEU A 1 155 ? 12.658 -2.059 -7.756 1.00 96.06 155 LEU A O 1
ATOM 1275 N N . TRP A 1 156 ? 12.440 -1.581 -5.571 1.00 94.12 156 TRP A N 1
ATOM 1276 C CA . TRP A 1 156 ? 13.858 -1.658 -5.222 1.00 94.12 156 TRP A CA 1
ATOM 1277 C C . TRP A 1 156 ? 14.457 -2.996 -5.635 1.00 94.12 156 TRP A C 1
ATOM 1279 O O . TRP A 1 156 ? 15.493 -3.030 -6.294 1.00 94.12 156 TRP A O 1
ATOM 1289 N N . GLU A 1 157 ? 13.782 -4.103 -5.325 1.00 94.38 157 GLU A N 1
ATOM 1290 C CA . GLU A 1 157 ? 14.245 -5.428 -5.722 1.00 94.38 157 GLU A CA 1
ATOM 1291 C C . GLU A 1 157 ? 14.410 -5.551 -7.246 1.00 94.38 157 GLU A C 1
ATOM 1293 O O . GLU A 1 157 ? 15.424 -6.076 -7.712 1.00 94.38 157 GLU A O 1
ATOM 1298 N N . ILE A 1 158 ? 13.444 -5.049 -8.022 1.00 95.12 158 ILE A N 1
ATOM 1299 C CA . ILE A 1 158 ? 13.500 -5.062 -9.491 1.00 95.12 158 ILE A CA 1
ATOM 1300 C C . ILE A 1 158 ? 14.660 -4.203 -9.986 1.00 95.12 158 ILE A C 1
ATOM 1302 O O . ILE A 1 158 ? 15.453 -4.664 -10.804 1.00 95.12 158 ILE A O 1
ATOM 1306 N N . ILE A 1 159 ? 14.801 -2.977 -9.479 1.00 92.88 159 ILE A N 1
ATOM 1307 C CA . ILE A 1 159 ? 15.857 -2.068 -9.934 1.00 92.88 159 ILE A CA 1
ATOM 1308 C C . ILE A 1 159 ? 17.243 -2.608 -9.588 1.00 92.88 159 ILE A C 1
ATOM 1310 O O . ILE A 1 159 ? 18.175 -2.492 -10.382 1.00 92.88 159 ILE A O 1
ATOM 1314 N N . THR A 1 160 ? 17.411 -3.231 -8.425 1.00 90.56 160 THR A N 1
ATOM 1315 C CA . THR A 1 160 ? 18.703 -3.788 -8.024 1.00 90.56 160 THR A CA 1
ATOM 1316 C C . THR A 1 160 ? 19.052 -5.070 -8.782 1.00 90.56 160 THR A C 1
ATOM 1318 O O . THR A 1 160 ? 20.226 -5.269 -9.088 1.00 90.56 160 THR A O 1
ATOM 1321 N N . LYS A 1 161 ? 18.078 -5.943 -9.078 1.00 92.25 161 LYS A N 1
ATOM 1322 C CA . LYS A 1 161 ? 18.350 -7.291 -9.614 1.00 92.25 161 LYS A CA 1
ATOM 1323 C C . LYS A 1 161 ? 18.114 -7.452 -11.116 1.00 92.25 161 LYS A C 1
ATOM 1325 O O . LYS A 1 161 ? 18.714 -8.339 -11.715 1.00 92.25 161 LYS A O 1
ATOM 1330 N N . GLU A 1 162 ? 17.223 -6.664 -11.710 1.00 90.94 162 GLU A N 1
ATOM 1331 C CA . GLU A 1 162 ? 16.690 -6.913 -13.061 1.00 90.94 162 GLU A CA 1
ATOM 1332 C C . GLU A 1 162 ? 16.936 -5.760 -14.048 1.00 90.94 162 GLU A C 1
ATOM 1334 O O . GLU A 1 162 ? 16.762 -5.944 -15.259 1.00 90.94 162 GLU A O 1
ATOM 1339 N N . VAL A 1 163 ? 17.341 -4.590 -13.543 1.00 91.44 163 VAL A N 1
ATOM 1340 C CA . VAL A 1 163 ? 17.676 -3.411 -14.349 1.00 91.44 163 VAL A CA 1
ATOM 1341 C C . VAL A 1 163 ? 19.186 -3.225 -14.365 1.00 91.44 163 VAL A C 1
ATOM 1343 O O . VAL A 1 163 ? 19.821 -3.076 -13.317 1.00 91.44 163 VAL A O 1
ATOM 1346 N N . ASP A 1 164 ? 19.773 -3.271 -15.557 1.00 91.69 164 ASP A N 1
ATOM 1347 C CA . ASP A 1 164 ? 21.223 -3.193 -15.702 1.00 91.69 164 ASP A CA 1
ATOM 1348 C C . ASP A 1 164 ? 21.754 -1.754 -15.574 1.00 91.69 164 ASP A C 1
ATOM 1350 O O . ASP A 1 164 ? 21.013 -0.772 -15.489 1.00 91.69 164 ASP A O 1
ATOM 1354 N N . ARG A 1 165 ? 23.083 -1.617 -15.529 1.00 90.19 165 ARG A N 1
ATOM 1355 C CA . ARG A 1 165 ? 23.740 -0.319 -15.334 1.00 90.19 165 ARG A CA 1
ATOM 1356 C C . ARG A 1 165 ? 23.470 0.666 -16.479 1.00 90.19 165 ARG A C 1
ATOM 1358 O O . ARG A 1 165 ? 23.417 1.867 -16.222 1.00 90.19 165 ARG A O 1
ATOM 1365 N N . GLN A 1 166 ? 23.334 0.188 -17.717 1.00 89.75 166 GLN A N 1
ATOM 1366 C CA . GLN A 1 166 ? 23.039 1.050 -18.864 1.00 89.75 166 GLN A CA 1
ATOM 1367 C C . GLN A 1 166 ? 21.595 1.545 -18.785 1.00 89.75 166 GLN A C 1
ATOM 1369 O O . GLN A 1 166 ? 21.365 2.751 -18.856 1.00 89.75 166 GLN A O 1
ATOM 1374 N N . GLU A 1 167 ? 20.647 0.645 -18.518 1.00 90.88 167 GLU A N 1
ATOM 1375 C CA . GLU A 1 167 ? 19.232 0.973 -18.324 1.00 90.88 167 GLU A CA 1
ATOM 1376 C C . GLU A 1 167 ? 19.035 1.988 -17.182 1.00 90.88 167 GLU A C 1
ATOM 1378 O O . GLU A 1 167 ? 18.322 2.981 -17.344 1.00 90.88 167 GLU A O 1
ATOM 1383 N N . LYS A 1 168 ? 19.726 1.806 -16.046 1.00 89.94 168 LYS A N 1
ATOM 1384 C CA . LYS A 1 168 ? 19.719 2.774 -14.933 1.00 89.94 168 LYS A CA 1
ATOM 1385 C C . LYS A 1 168 ? 20.248 4.145 -15.343 1.00 89.94 168 LYS A C 1
ATOM 1387 O O . LYS A 1 168 ? 19.658 5.158 -14.975 1.00 89.94 168 LYS A O 1
ATOM 1392 N N . SER A 1 169 ? 21.336 4.188 -16.115 1.00 87.69 169 SER A N 1
ATOM 1393 C CA . SER A 1 169 ? 21.915 5.443 -16.605 1.00 87.69 169 SER A CA 1
ATOM 1394 C C . SER A 1 169 ? 20.957 6.195 -17.532 1.00 87.69 169 SER A C 1
ATOM 1396 O O . SER A 1 169 ? 20.867 7.418 -17.435 1.00 87.69 169 SER A O 1
ATOM 1398 N N . ILE A 1 170 ? 20.231 5.479 -18.398 1.00 88.56 170 ILE A N 1
ATOM 1399 C CA . ILE A 1 170 ? 19.220 6.055 -19.299 1.00 88.56 170 ILE A CA 1
ATOM 1400 C C . ILE A 1 170 ? 18.066 6.653 -18.486 1.00 88.56 170 ILE A C 1
ATOM 1402 O O . ILE A 1 170 ? 17.719 7.819 -18.672 1.00 88.56 170 ILE A O 1
ATOM 1406 N N . LEU A 1 171 ? 17.520 5.895 -17.528 1.00 88.38 171 LEU A N 1
ATOM 1407 C CA . LEU A 1 171 ? 16.463 6.388 -16.639 1.00 88.38 171 LEU A CA 1
ATOM 1408 C C . LEU A 1 171 ? 16.920 7.608 -15.837 1.00 88.38 171 LEU A C 1
ATOM 1410 O O . LEU A 1 171 ? 16.173 8.572 -15.696 1.00 88.38 171 LEU A O 1
ATOM 1414 N N . LYS A 1 172 ? 18.152 7.582 -15.324 1.00 86.44 172 LYS A N 1
ATOM 1415 C CA . LYS A 1 172 ? 18.708 8.676 -14.530 1.00 86.44 172 LYS A CA 1
ATOM 1416 C C . LYS A 1 172 ? 18.755 9.961 -15.347 1.00 86.44 172 LYS A C 1
ATOM 1418 O O . LYS A 1 172 ? 18.230 10.972 -14.893 1.00 86.44 172 LYS A O 1
ATOM 1423 N N . HIS A 1 173 ? 19.326 9.893 -16.549 1.00 84.62 173 HIS A N 1
ATOM 1424 C CA . HIS A 1 173 ? 19.380 11.027 -17.466 1.00 84.62 173 HIS A CA 1
ATOM 1425 C C . HIS A 1 173 ? 17.977 11.576 -17.735 1.00 84.62 173 HIS A C 1
ATOM 1427 O O . HIS A 1 173 ? 17.749 12.772 -17.596 1.00 84.62 173 HIS A O 1
ATOM 1433 N N . HIS A 1 174 ? 17.010 10.690 -17.994 1.00 84.62 174 HIS A N 1
ATOM 1434 C CA . HIS A 1 174 ? 15.628 11.089 -18.228 1.00 84.62 174 HIS A CA 1
ATOM 1435 C C . HIS A 1 174 ? 15.010 11.868 -17.059 1.00 84.62 174 HIS A C 1
ATOM 1437 O O . HIS A 1 174 ? 14.445 12.943 -17.258 1.00 84.62 174 HIS A O 1
ATOM 1443 N N . PHE A 1 175 ? 15.131 11.361 -15.831 1.00 82.25 175 PHE A N 1
ATOM 1444 C CA . PHE A 1 175 ? 14.561 12.030 -14.659 1.00 82.25 175 PHE A CA 1
ATOM 1445 C C . PHE A 1 175 ? 15.348 13.274 -14.217 1.00 82.25 175 PHE A C 1
ATOM 1447 O O . PHE A 1 175 ? 14.767 14.162 -13.592 1.00 82.25 175 PHE A O 1
ATOM 1454 N N . GLU A 1 176 ? 16.641 13.374 -14.537 1.00 82.25 176 GLU A N 1
ATOM 1455 C CA . GLU A 1 176 ? 17.444 14.586 -14.328 1.00 82.25 176 GLU A CA 1
ATOM 1456 C C . GLU A 1 176 ? 17.077 15.685 -15.339 1.00 82.25 176 GLU A C 1
ATOM 1458 O O . GLU A 1 176 ? 16.879 16.835 -14.945 1.00 82.25 176 GLU A O 1
ATOM 1463 N N . GLU A 1 177 ? 16.875 15.341 -16.612 1.00 77.06 177 GLU A N 1
ATOM 1464 C CA . GLU A 1 177 ? 16.435 16.282 -17.651 1.00 77.06 177 GLU A CA 1
ATOM 1465 C C . GLU A 1 177 ? 15.011 16.795 -17.420 1.00 77.06 177 GLU A C 1
ATOM 1467 O O . GLU A 1 177 ? 14.753 17.990 -17.576 1.00 77.06 177 GLU A O 1
ATOM 1472 N N . LEU A 1 178 ? 14.094 15.936 -16.952 1.00 74.50 178 LEU A N 1
ATOM 1473 C CA . LEU A 1 178 ? 12.752 16.367 -16.540 1.00 74.50 178 LEU A CA 1
ATOM 1474 C C . LEU A 1 178 ? 12.794 17.437 -15.433 1.00 74.50 178 LEU A C 1
ATOM 1476 O O . LEU A 1 178 ? 11.906 18.288 -15.374 1.00 74.50 178 LEU A O 1
ATOM 1480 N N . LYS A 1 179 ? 13.828 17.431 -14.579 1.00 74.75 179 LYS A N 1
ATOM 1481 C CA . LYS A 1 179 ? 14.033 18.440 -13.524 1.00 74.75 179 LYS A CA 1
ATOM 1482 C C . LYS A 1 179 ? 14.707 19.723 -14.037 1.00 74.75 179 LYS A C 1
ATOM 1484 O O . LYS A 1 179 ? 14.563 20.760 -13.394 1.00 74.75 179 LYS A O 1
ATOM 1489 N N . ALA A 1 180 ? 15.421 19.681 -15.167 1.00 70.25 180 ALA A N 1
ATOM 1490 C CA . ALA A 1 180 ? 16.316 20.752 -15.627 1.00 70.25 180 ALA A CA 1
ATOM 1491 C C . ALA A 1 180 ? 15.737 21.718 -16.695 1.00 70.25 180 ALA A C 1
ATOM 1493 O O . ALA A 1 180 ? 16.400 22.701 -17.010 1.00 70.25 180 ALA A O 1
ATOM 1494 N N . MET A 1 181 ? 14.493 21.512 -17.160 1.00 58.69 181 MET A N 1
ATOM 1495 C CA . MET A 1 181 ? 13.741 22.194 -18.250 1.00 58.69 181 MET A CA 1
ATOM 1496 C C . MET A 1 181 ? 13.615 21.354 -19.539 1.00 58.69 181 MET A C 1
ATOM 1498 O O . MET A 1 181 ? 14.555 20.673 -19.939 1.00 58.69 181 MET A O 1
ATOM 1502 N N . PRO A 1 182 ? 12.467 21.418 -20.250 1.00 57.06 182 PRO A N 1
ATOM 1503 C CA . PRO A 1 182 ? 12.062 20.382 -21.194 1.00 57.06 182 PRO A CA 1
ATOM 1504 C C . PRO A 1 182 ? 12.498 20.709 -22.625 1.00 57.06 182 PRO A C 1
ATOM 1506 O O . PRO A 1 182 ? 11.651 21.016 -23.461 1.00 57.06 182 PRO A O 1
ATOM 1509 N N . LYS A 1 183 ? 13.795 20.723 -22.938 1.00 50.88 183 LYS A N 1
ATOM 1510 C CA . LYS A 1 183 ? 14.243 20.928 -24.328 1.00 50.88 183 LYS A CA 1
ATOM 1511 C C . LYS A 1 183 ? 15.568 20.240 -24.619 1.00 50.88 183 LYS A C 1
ATOM 1513 O O . LYS A 1 183 ? 16.569 20.915 -24.777 1.00 50.88 183 LYS A O 1
ATOM 1518 N N . GLU A 1 184 ? 15.538 18.929 -24.793 1.00 48.16 184 GLU A N 1
ATOM 1519 C CA . GLU A 1 184 ? 16.369 18.249 -25.788 1.00 48.16 184 GLU A CA 1
ATOM 1520 C C . GLU A 1 184 ? 15.815 16.844 -26.031 1.00 48.16 184 GLU A C 1
ATOM 1522 O O . GLU A 1 184 ? 14.987 16.353 -25.266 1.00 48.16 184 GLU A O 1
ATOM 1527 N N . LYS A 1 185 ? 16.139 16.268 -27.193 1.00 52.56 185 LYS A N 1
ATOM 1528 C CA . LYS A 1 185 ? 15.572 15.008 -27.686 1.00 52.56 185 LYS A CA 1
ATOM 1529 C C . LYS A 1 185 ? 15.957 13.859 -26.755 1.00 52.56 185 LYS A C 1
ATOM 1531 O O . LYS A 1 185 ? 16.941 13.166 -26.993 1.00 52.56 185 LYS A O 1
ATOM 1536 N N . LEU A 1 186 ? 15.142 13.651 -25.730 1.00 56.56 186 LEU A N 1
ATOM 1537 C CA . LEU A 1 186 ? 15.110 12.418 -24.970 1.00 56.56 186 LEU A CA 1
ATOM 1538 C C . LEU A 1 186 ? 14.963 11.258 -25.949 1.00 56.56 186 LEU A C 1
ATOM 1540 O O . LEU A 1 186 ? 14.120 11.300 -26.850 1.00 56.56 186 LEU A O 1
ATOM 1544 N N . ASN A 1 187 ? 15.777 10.222 -25.764 1.00 62.66 187 ASN A N 1
ATOM 1545 C CA . ASN A 1 187 ? 15.599 8.946 -26.442 1.00 62.66 187 ASN A CA 1
ATOM 1546 C C . ASN A 1 187 ? 14.356 8.267 -25.828 1.00 62.66 187 ASN A C 1
ATOM 1548 O O . ASN A 1 187 ? 14.458 7.368 -24.989 1.00 62.66 187 ASN A O 1
ATOM 1552 N N . LEU A 1 188 ? 13.181 8.818 -26.159 1.00 69.25 188 LEU A N 1
ATOM 1553 C CA . LEU A 1 188 ? 11.878 8.487 -25.577 1.00 69.25 188 LEU A CA 1
ATOM 1554 C C . LEU A 1 188 ? 11.587 6.999 -25.760 1.00 69.25 188 LEU A C 1
ATOM 1556 O O . LEU A 1 188 ? 11.290 6.323 -24.785 1.00 69.25 188 LEU A O 1
ATOM 1560 N N . ASP A 1 189 ? 11.844 6.462 -26.955 1.00 79.38 189 ASP A N 1
ATOM 1561 C CA . ASP A 1 189 ? 11.616 5.050 -27.278 1.00 79.38 189 ASP A CA 1
ATOM 1562 C C . ASP A 1 189 ? 12.374 4.080 -26.353 1.00 79.38 189 ASP A C 1
ATOM 1564 O O . ASP A 1 189 ? 11.844 3.041 -25.950 1.00 79.38 189 ASP A O 1
ATOM 1568 N N . GLU A 1 190 ? 13.620 4.398 -25.997 1.00 83.44 190 GLU A N 1
ATOM 1569 C CA . GLU A 1 190 ? 14.440 3.531 -25.146 1.00 83.44 190 GLU A CA 1
ATOM 1570 C C . GLU A 1 190 ? 14.041 3.656 -23.671 1.00 83.44 190 GLU A C 1
ATOM 1572 O O . GLU A 1 190 ? 13.922 2.652 -22.964 1.00 83.44 190 GLU A O 1
ATOM 1577 N N . THR A 1 191 ? 13.738 4.878 -23.230 1.00 86.19 191 THR A N 1
ATOM 1578 C CA . THR A 1 191 ? 13.226 5.149 -21.881 1.00 86.19 191 THR A CA 1
ATOM 1579 C C . THR A 1 191 ? 11.881 4.461 -21.655 1.00 86.19 191 THR A C 1
ATOM 1581 O O . THR A 1 191 ? 11.701 3.774 -20.647 1.00 86.19 191 THR A O 1
ATOM 1584 N N . ASP A 1 192 ? 10.957 4.584 -22.606 1.00 87.38 192 ASP A N 1
ATOM 1585 C CA . ASP A 1 192 ? 9.620 3.999 -22.541 1.00 87.38 192 ASP A CA 1
ATOM 1586 C C . ASP A 1 192 ? 9.690 2.472 -22.528 1.00 87.38 192 ASP A C 1
ATOM 1588 O O . ASP A 1 192 ? 8.989 1.814 -21.753 1.00 87.38 192 ASP A O 1
ATOM 1592 N N . ARG A 1 193 ? 10.610 1.884 -23.302 1.00 91.31 193 ARG A N 1
ATOM 1593 C CA . ARG A 1 193 ? 10.869 0.442 -23.264 1.00 91.31 193 ARG A CA 1
ATOM 1594 C C . ARG A 1 193 ? 11.340 -0.022 -21.882 1.00 91.31 193 ARG A C 1
ATOM 1596 O O . ARG A 1 193 ? 10.865 -1.056 -21.400 1.00 91.31 193 ARG A O 1
ATOM 1603 N N . ILE A 1 194 ? 12.252 0.709 -21.238 1.00 91.81 194 ILE A N 1
ATOM 1604 C CA . ILE A 1 194 ? 12.750 0.365 -19.896 1.00 91.81 194 ILE A CA 1
ATOM 1605 C C . ILE A 1 194 ? 11.641 0.543 -18.850 1.00 91.81 194 ILE A C 1
ATOM 1607 O O . ILE A 1 194 ? 11.406 -0.368 -18.050 1.00 91.81 194 ILE A O 1
ATOM 1611 N N . LYS A 1 195 ? 10.905 1.663 -18.881 1.00 91.56 195 LYS A N 1
ATOM 1612 C CA . LYS A 1 195 ? 9.748 1.902 -18.001 1.00 91.56 195 LYS A CA 1
ATOM 1613 C C . LYS A 1 195 ? 8.712 0.784 -18.134 1.00 91.56 195 LYS A C 1
ATOM 1615 O O . LYS A 1 195 ? 8.261 0.246 -17.124 1.00 91.56 195 LYS A O 1
ATOM 1620 N N . GLN A 1 196 ? 8.401 0.360 -19.359 1.00 93.75 196 GLN A N 1
ATOM 1621 C CA . GLN A 1 196 ? 7.446 -0.718 -19.602 1.00 93.75 196 GLN A CA 1
ATOM 1622 C C . GLN A 1 196 ? 7.949 -2.074 -19.091 1.00 93.75 196 GLN A C 1
ATOM 1624 O O . GLN A 1 196 ? 7.180 -2.828 -18.491 1.00 93.75 196 GLN A O 1
ATOM 1629 N N . LYS A 1 197 ? 9.243 -2.382 -19.264 1.00 94.62 197 LYS A N 1
ATOM 1630 C CA . LYS A 1 197 ? 9.872 -3.574 -18.670 1.00 94.62 197 LYS A CA 1
ATOM 1631 C C . LYS A 1 197 ? 9.694 -3.575 -17.148 1.00 94.62 197 LYS A C 1
ATOM 1633 O O . LYS A 1 197 ? 9.248 -4.581 -16.598 1.00 94.62 197 LYS A O 1
ATOM 1638 N N . ILE A 1 198 ? 9.987 -2.458 -16.479 1.00 95.94 198 ILE A N 1
ATOM 1639 C CA . ILE A 1 198 ? 9.846 -2.320 -15.020 1.00 95.94 198 ILE A CA 1
ATOM 1640 C C . ILE A 1 198 ? 8.382 -2.467 -14.604 1.00 95.94 198 ILE A C 1
ATOM 1642 O O . ILE A 1 198 ? 8.091 -3.262 -13.716 1.00 95.94 198 ILE A O 1
ATOM 1646 N N . LYS A 1 199 ? 7.455 -1.782 -15.284 1.00 95.75 199 LYS A N 1
ATOM 1647 C CA . LYS A 1 199 ? 6.008 -1.842 -15.024 1.00 95.75 199 LYS A CA 1
ATOM 1648 C C . LYS A 1 199 ? 5.470 -3.271 -15.075 1.00 95.75 199 LYS A C 1
ATOM 1650 O O . LYS A 1 199 ? 4.786 -3.700 -14.148 1.00 95.75 199 LYS A O 1
ATOM 1655 N N . VAL A 1 200 ? 5.826 -4.036 -16.110 1.00 96.19 200 VAL A N 1
ATOM 1656 C CA . VAL A 1 200 ? 5.402 -5.440 -16.258 1.00 96.19 200 VAL A CA 1
ATOM 1657 C C . VAL A 1 200 ? 5.969 -6.318 -15.138 1.00 96.19 200 VAL A C 1
ATOM 1659 O O . VAL A 1 200 ? 5.239 -7.119 -14.553 1.00 96.19 200 VAL A O 1
ATOM 1662 N N . ARG A 1 201 ? 7.256 -6.164 -14.800 1.00 97.12 201 ARG A N 1
ATOM 1663 C CA . ARG A 1 201 ? 7.888 -6.930 -13.709 1.00 97.12 201 ARG A CA 1
ATOM 1664 C C . ARG A 1 201 ? 7.294 -6.586 -12.348 1.00 97.12 201 ARG A C 1
ATOM 1666 O O . ARG A 1 201 ? 7.052 -7.480 -11.539 1.00 97.12 201 ARG A O 1
ATOM 1673 N N . PHE A 1 202 ? 7.022 -5.308 -12.125 1.00 97.94 202 PHE A N 1
ATOM 1674 C CA . PHE A 1 202 ? 6.431 -4.790 -10.903 1.00 97.94 202 PHE A CA 1
ATOM 1675 C C . PHE A 1 202 ? 5.016 -5.317 -10.694 1.00 97.94 202 PHE A C 1
ATOM 1677 O O . PHE A 1 202 ? 4.741 -5.901 -9.646 1.00 97.94 202 PHE A O 1
ATOM 1684 N N . ALA A 1 203 ? 4.166 -5.227 -11.720 1.00 97.88 203 ALA A N 1
ATOM 1685 C CA . ALA A 1 203 ? 2.832 -5.817 -11.701 1.00 97.88 203 ALA A CA 1
ATOM 1686 C C . ALA A 1 203 ? 2.890 -7.320 -11.377 1.00 97.88 203 ALA A C 1
ATOM 1688 O O . ALA A 1 203 ? 2.238 -7.768 -10.436 1.00 97.88 203 ALA A O 1
ATOM 1689 N N . GLY A 1 204 ? 3.741 -8.081 -12.076 1.00 97.56 204 GLY A N 1
ATOM 1690 C CA . GLY A 1 204 ? 3.872 -9.525 -11.857 1.00 97.56 204 GLY A CA 1
ATOM 1691 C C . GLY A 1 204 ? 4.336 -9.898 -10.443 1.00 97.56 204 GLY A C 1
ATOM 1692 O O . GLY A 1 204 ? 3.802 -10.831 -9.842 1.00 97.56 204 GLY A O 1
ATOM 1693 N N . LYS A 1 205 ? 5.290 -9.156 -9.861 1.00 97.75 205 LYS A N 1
ATOM 1694 C CA . LYS A 1 205 ? 5.721 -9.387 -8.470 1.00 97.75 205 LYS A CA 1
ATOM 1695 C C . LYS A 1 205 ? 4.636 -9.030 -7.453 1.00 97.75 205 LYS A C 1
ATOM 1697 O O . LYS A 1 205 ? 4.511 -9.736 -6.452 1.00 97.75 205 LYS A O 1
ATOM 1702 N N . ILE A 1 206 ? 3.854 -7.972 -7.688 1.00 97.94 206 ILE A N 1
ATOM 1703 C CA . ILE A 1 206 ? 2.709 -7.629 -6.831 1.00 97.94 206 ILE A CA 1
ATOM 1704 C C . ILE A 1 206 ? 1.672 -8.750 -6.871 1.00 97.94 206 ILE A C 1
ATOM 1706 O O . ILE A 1 206 ? 1.264 -9.229 -5.814 1.00 97.94 206 ILE A O 1
ATOM 1710 N N . GLU A 1 207 ? 1.284 -9.201 -8.067 1.00 97.88 207 GLU A N 1
ATOM 1711 C CA . GLU A 1 207 ? 0.334 -10.304 -8.249 1.00 97.88 207 GLU A CA 1
ATOM 1712 C C . GLU A 1 207 ? 0.808 -11.575 -7.536 1.00 97.88 207 GLU A C 1
ATOM 1714 O O . GLU A 1 207 ? 0.030 -12.211 -6.826 1.00 97.88 207 GLU A O 1
ATOM 1719 N N . GLN A 1 208 ? 2.103 -11.899 -7.628 1.00 96.88 208 GLN A N 1
ATOM 1720 C CA . GLN A 1 208 ? 2.694 -13.039 -6.930 1.00 96.88 208 GLN A CA 1
ATOM 1721 C C . GLN A 1 208 ? 2.660 -12.882 -5.402 1.00 96.88 208 GLN A C 1
ATOM 1723 O O . GLN A 1 208 ? 2.243 -13.806 -4.701 1.00 96.88 208 GLN A O 1
ATOM 1728 N N . LYS A 1 209 ? 3.122 -11.742 -4.869 1.00 96.06 209 LYS A N 1
ATOM 1729 C CA . LYS A 1 209 ? 3.219 -11.519 -3.416 1.00 96.06 209 LYS A CA 1
ATOM 1730 C C . LYS A 1 209 ? 1.853 -11.407 -2.753 1.00 96.06 209 LYS A C 1
ATOM 1732 O O . LYS A 1 209 ? 1.671 -11.908 -1.647 1.00 96.06 209 LYS A O 1
ATOM 1737 N N . LEU A 1 210 ? 0.911 -10.740 -3.415 1.00 95.62 210 LEU A N 1
ATOM 1738 C CA . LEU A 1 210 ? -0.433 -10.540 -2.893 1.00 95.62 210 LEU A CA 1
ATOM 1739 C C . LEU A 1 210 ? -1.392 -11.663 -3.284 1.00 95.62 210 LEU A C 1
ATOM 1741 O O . LEU A 1 210 ? -2.455 -11.729 -2.687 1.00 95.62 210 LEU A O 1
ATOM 1745 N N . GLN A 1 211 ? -1.034 -12.556 -4.213 1.00 95.69 211 GLN A N 1
ATOM 1746 C CA . GLN A 1 211 ? -1.911 -13.617 -4.729 1.00 95.69 211 GLN A CA 1
ATOM 1747 C C . GLN A 1 211 ? -3.225 -13.060 -5.303 1.00 95.69 211 GLN A C 1
ATOM 1749 O O . GLN A 1 211 ? -4.320 -13.522 -4.983 1.00 95.69 211 GLN A O 1
ATOM 1754 N N . ILE A 1 212 ? -3.108 -12.033 -6.143 1.00 95.12 212 ILE A N 1
ATOM 1755 C CA . ILE A 1 212 ? -4.225 -11.345 -6.809 1.00 95.12 212 ILE A CA 1
ATOM 1756 C C . ILE A 1 212 ? -3.958 -11.258 -8.311 1.00 95.12 212 ILE A C 1
ATOM 1758 O O . ILE A 1 212 ? -2.819 -11.420 -8.738 1.00 95.12 212 ILE A O 1
ATOM 1762 N N . SER A 1 213 ? -4.980 -10.920 -9.102 1.00 95.56 213 SER A N 1
ATOM 1763 C CA . SER A 1 213 ? -4.758 -10.382 -10.446 1.00 95.56 213 SER A CA 1
ATOM 1764 C C . SER A 1 213 ? -5.048 -8.890 -10.452 1.00 95.56 213 SER A C 1
ATOM 1766 O O . SER A 1 213 ? -6.146 -8.480 -10.094 1.00 95.56 213 SER A O 1
ATOM 1768 N N . LEU A 1 214 ? -4.081 -8.077 -10.869 1.00 96.12 214 LEU A N 1
ATOM 1769 C CA . LEU A 1 214 ? -4.231 -6.628 -10.977 1.00 96.12 214 LEU A CA 1
ATOM 1770 C C . LEU A 1 214 ? -5.145 -6.227 -12.139 1.00 96.12 214 LEU A C 1
ATOM 1772 O O . LEU A 1 214 ? -5.750 -5.159 -12.098 1.00 96.12 214 LEU A O 1
ATOM 1776 N N . SER A 1 215 ? -5.315 -7.113 -13.126 1.00 94.44 215 SER A N 1
ATOM 1777 C CA . SER A 1 215 ? -6.188 -6.898 -14.288 1.00 94.44 215 SER A CA 1
ATOM 1778 C C . SER A 1 215 ? -7.660 -6.643 -13.933 1.00 94.44 215 SER A C 1
ATOM 1780 O O . SER A 1 215 ? -8.389 -6.058 -14.732 1.00 94.44 215 SER A O 1
ATOM 1782 N N . ILE A 1 216 ? -8.099 -7.042 -12.733 1.00 94.62 216 ILE A N 1
ATOM 1783 C CA . ILE A 1 216 ? -9.467 -6.803 -12.252 1.00 94.62 216 ILE A CA 1
ATOM 1784 C C . ILE A 1 216 ? -9.706 -5.339 -11.850 1.00 94.62 216 ILE A C 1
ATOM 1786 O O . ILE A 1 216 ? -10.857 -4.907 -11.803 1.00 94.62 216 ILE A O 1
ATOM 1790 N N . PHE A 1 217 ? -8.643 -4.582 -11.557 1.00 96.44 217 PHE A N 1
ATOM 1791 C CA . PHE A 1 217 ? -8.716 -3.173 -11.173 1.00 96.44 217 PHE A CA 1
ATOM 1792 C C . PHE A 1 217 ? -8.420 -2.309 -12.399 1.00 96.44 217 PHE A C 1
ATOM 1794 O O . PHE A 1 217 ? -7.321 -2.381 -12.960 1.00 96.44 217 PHE A O 1
ATOM 1801 N N . LYS A 1 218 ? -9.373 -1.474 -12.824 1.00 96.00 218 LYS A N 1
ATOM 1802 C CA . LYS A 1 218 ? -9.229 -0.679 -14.052 1.00 96.00 218 LYS A CA 1
ATOM 1803 C C . LYS A 1 218 ? -8.150 0.388 -13.912 1.00 96.00 218 LYS A C 1
ATOM 1805 O O . LYS A 1 218 ? -7.454 0.663 -14.884 1.00 96.00 218 LYS A O 1
ATOM 1810 N N . SER A 1 219 ? -7.979 0.948 -12.714 1.00 96.56 219 SER A N 1
ATOM 1811 C CA . SER A 1 219 ? -6.952 1.950 -12.439 1.00 96.56 219 SER A CA 1
ATOM 1812 C C . SER A 1 219 ? -5.558 1.353 -12.248 1.00 96.56 219 SER A C 1
ATOM 1814 O O . SER A 1 219 ? -4.609 2.116 -12.130 1.00 96.56 219 SER A O 1
ATOM 1816 N N . SER A 1 220 ? -5.388 0.022 -12.221 1.00 96.50 220 SER A N 1
ATOM 1817 C CA . SER A 1 220 ? -4.100 -0.614 -11.888 1.00 96.50 220 SER A CA 1
ATOM 1818 C C . SER A 1 220 ? -2.932 -0.114 -12.730 1.00 96.50 220 SER A C 1
ATOM 1820 O O . SER A 1 220 ? -1.896 0.251 -12.180 1.00 96.50 220 SER A O 1
ATOM 1822 N N . ASN A 1 221 ? -3.099 -0.053 -14.051 1.00 95.69 221 ASN A N 1
ATOM 1823 C CA . ASN A 1 221 ? -2.042 0.383 -14.959 1.00 95.69 221 ASN A CA 1
ATOM 1824 C C . ASN A 1 221 ? -1.596 1.824 -14.698 1.00 95.69 221 ASN A C 1
ATOM 1826 O O . ASN A 1 221 ? -0.396 2.085 -14.722 1.00 95.69 221 ASN A O 1
ATOM 1830 N N . GLU A 1 222 ? -2.547 2.729 -14.466 1.00 96.31 222 GLU A N 1
ATOM 1831 C CA . GLU A 1 222 ? -2.285 4.141 -14.176 1.00 96.31 222 GLU A CA 1
ATOM 1832 C C . GLU A 1 222 ? -1.674 4.305 -12.779 1.00 96.31 222 GLU A C 1
ATOM 1834 O O . GLU A 1 222 ? -0.656 4.970 -12.618 1.00 96.31 222 GLU A O 1
ATOM 1839 N N . SER A 1 223 ? -2.233 3.633 -11.770 1.00 97.19 223 SER A N 1
ATOM 1840 C CA . SER A 1 223 ? -1.732 3.652 -10.393 1.00 97.19 223 SER A CA 1
ATOM 1841 C C . SER A 1 223 ? -0.287 3.147 -10.299 1.00 97.19 223 SER A C 1
ATOM 1843 O O . SER A 1 223 ? 0.534 3.757 -9.621 1.00 97.19 223 SER A O 1
ATOM 1845 N N . ILE A 1 224 ? 0.054 2.067 -11.013 1.00 97.50 224 ILE A N 1
ATOM 1846 C CA . ILE A 1 224 ? 1.427 1.544 -11.074 1.00 97.50 224 ILE A CA 1
ATOM 1847 C C . ILE A 1 224 ? 2.380 2.547 -11.715 1.00 97.50 224 ILE A C 1
ATOM 1849 O O . ILE A 1 224 ? 3.488 2.746 -11.223 1.00 97.50 224 ILE A O 1
ATOM 1853 N N . GLU A 1 225 ? 1.969 3.147 -12.827 1.00 95.25 225 GLU A N 1
ATOM 1854 C CA . GLU A 1 225 ? 2.789 4.107 -13.558 1.00 95.25 225 GLU A CA 1
ATOM 1855 C C . GLU A 1 225 ? 3.079 5.336 -12.700 1.00 95.25 225 GLU A C 1
ATOM 1857 O O . GLU A 1 225 ? 4.243 5.641 -12.447 1.00 95.25 225 GLU A O 1
ATOM 1862 N N . ASN A 1 226 ? 2.034 5.930 -12.124 1.00 95.19 226 ASN A N 1
ATOM 1863 C CA . ASN A 1 226 ? 2.151 7.054 -11.201 1.00 95.19 226 ASN A CA 1
ATOM 1864 C C . ASN A 1 226 ? 3.038 6.720 -9.994 1.00 95.19 226 ASN A C 1
ATOM 1866 O O . ASN A 1 226 ? 3.859 7.539 -9.584 1.00 95.19 226 ASN A O 1
ATOM 1870 N N . PHE A 1 227 ? 2.903 5.515 -9.429 1.00 95.88 227 PHE A N 1
ATOM 1871 C CA . PHE A 1 227 ? 3.723 5.073 -8.303 1.00 95.88 227 PHE A CA 1
ATOM 1872 C C . PHE A 1 227 ? 5.210 4.997 -8.673 1.00 95.88 227 PHE A C 1
ATOM 1874 O O . PHE A 1 227 ? 6.052 5.550 -7.967 1.00 95.88 227 PHE A O 1
ATOM 1881 N N . ILE A 1 228 ? 5.540 4.346 -9.792 1.00 94.25 228 ILE A N 1
ATOM 1882 C CA . ILE A 1 228 ? 6.923 4.194 -10.261 1.00 94.25 228 ILE A CA 1
ATOM 1883 C C . ILE A 1 228 ? 7.542 5.562 -10.571 1.00 94.25 228 ILE A C 1
ATOM 1885 O O . ILE A 1 228 ? 8.674 5.832 -10.166 1.00 94.25 228 ILE A O 1
ATOM 1889 N N . GLU A 1 229 ? 6.809 6.435 -11.266 1.00 91.00 229 GLU A N 1
ATOM 1890 C CA . GLU A 1 229 ? 7.298 7.772 -11.602 1.00 91.00 229 GLU A CA 1
ATOM 1891 C C . GLU A 1 229 ? 7.544 8.621 -10.357 1.00 91.00 229 GLU A C 1
ATOM 1893 O O . GLU A 1 229 ? 8.608 9.232 -10.242 1.00 91.00 229 GLU A O 1
ATOM 1898 N N . MET A 1 230 ? 6.619 8.599 -9.395 1.00 91.00 230 MET A N 1
ATOM 1899 C CA . MET A 1 230 ? 6.793 9.257 -8.102 1.00 91.00 230 MET A CA 1
ATOM 1900 C C . MET A 1 230 ? 8.059 8.753 -7.393 1.00 91.00 230 MET A C 1
ATOM 1902 O O . MET A 1 230 ? 8.882 9.563 -6.967 1.00 91.00 230 MET A O 1
ATOM 1906 N N . CYS A 1 231 ? 8.268 7.434 -7.312 1.00 90.56 231 CYS A N 1
ATOM 1907 C CA . CYS A 1 231 ? 9.457 6.863 -6.674 1.00 90.56 231 CYS A CA 1
ATOM 1908 C C . CYS A 1 231 ? 10.762 7.317 -7.349 1.00 90.56 231 CYS A C 1
ATOM 1910 O O . CYS A 1 231 ? 11.717 7.675 -6.656 1.00 90.56 231 CYS A O 1
ATOM 1912 N N . PHE A 1 232 ? 10.814 7.353 -8.684 1.00 87.50 232 PHE A N 1
ATOM 1913 C CA . PHE A 1 232 ? 12.002 7.831 -9.398 1.00 87.50 232 PHE A CA 1
ATOM 1914 C C . PHE A 1 232 ? 12.233 9.336 -9.245 1.00 87.50 232 PHE A C 1
ATOM 1916 O O . PHE A 1 232 ? 13.382 9.773 -9.154 1.00 87.50 232 PHE A O 1
ATOM 1923 N N . GLN A 1 233 ? 11.169 10.138 -9.190 1.00 84.31 233 GLN A N 1
ATOM 1924 C CA . GLN A 1 233 ? 11.280 11.581 -8.984 1.00 84.31 233 GLN A CA 1
ATOM 1925 C C . GLN A 1 233 ? 11.775 11.923 -7.575 1.00 84.31 233 GLN A C 1
ATOM 1927 O O . GLN A 1 233 ? 12.658 12.779 -7.434 1.00 84.31 233 GLN A O 1
ATOM 1932 N N . GLU A 1 234 ? 11.236 11.254 -6.554 1.00 84.06 234 GLU A N 1
ATOM 1933 C CA . GLU A 1 234 ? 11.580 11.483 -5.148 1.00 84.06 234 GLU A CA 1
ATOM 1934 C C . GLU A 1 234 ? 12.959 10.924 -4.779 1.00 84.06 234 GLU A C 1
ATOM 1936 O O . GLU A 1 234 ? 13.668 11.530 -3.976 1.00 84.06 234 GLU A O 1
ATOM 1941 N N . ASN A 1 235 ? 13.376 9.807 -5.384 1.00 78.50 235 ASN A N 1
ATOM 1942 C CA . ASN A 1 235 ? 14.624 9.142 -5.036 1.00 78.50 235 ASN A CA 1
ATOM 1943 C C . ASN A 1 235 ? 15.422 8.723 -6.275 1.00 78.50 235 ASN A C 1
ATOM 1945 O O . ASN A 1 235 ? 15.549 7.542 -6.580 1.00 78.50 235 ASN A O 1
ATOM 1949 N N . THR A 1 236 ? 16.040 9.687 -6.965 1.00 74.44 236 THR A N 1
ATOM 1950 C CA . THR A 1 236 ? 16.932 9.392 -8.103 1.00 74.44 236 THR A CA 1
ATOM 1951 C C . THR A 1 236 ? 18.180 8.597 -7.700 1.00 74.44 236 THR A C 1
ATOM 1953 O O . THR A 1 236 ? 18.829 8.013 -8.567 1.00 74.44 236 THR A O 1
ATOM 1956 N N . ALA A 1 237 ? 18.505 8.513 -6.400 1.00 71.75 237 ALA A N 1
ATOM 1957 C CA . ALA A 1 237 ? 19.613 7.699 -5.902 1.00 71.75 237 ALA A CA 1
ATOM 1958 C C . ALA A 1 237 ? 19.404 6.192 -6.158 1.00 71.75 237 ALA A C 1
ATOM 1960 O O . ALA A 1 237 ? 20.386 5.462 -6.247 1.00 71.75 237 ALA A O 1
ATOM 1961 N N . ILE A 1 238 ? 18.159 5.737 -6.371 1.00 73.62 238 ILE A N 1
ATOM 1962 C CA . ILE A 1 238 ? 17.843 4.352 -6.778 1.00 73.62 238 ILE A CA 1
ATOM 1963 C C . ILE A 1 238 ? 18.521 3.910 -8.077 1.00 73.62 238 ILE A C 1
ATOM 1965 O O . ILE A 1 238 ? 18.694 2.715 -8.324 1.00 73.62 238 ILE A O 1
ATOM 1969 N N . LEU A 1 239 ? 18.890 4.875 -8.918 1.00 75.56 239 LEU A N 1
ATOM 1970 C CA . LEU A 1 239 ? 19.464 4.643 -10.238 1.00 75.56 239 LEU A CA 1
ATOM 1971 C C . LEU A 1 239 ? 21.006 4.656 -10.234 1.00 75.56 239 LEU A C 1
ATOM 1973 O O . LEU A 1 239 ? 21.601 4.587 -11.308 1.00 75.56 239 LEU A O 1
ATOM 1977 N N . TYR A 1 240 ? 21.651 4.740 -9.063 1.00 63.66 240 TYR A N 1
ATOM 1978 C CA . TYR A 1 240 ? 23.110 4.635 -8.891 1.00 63.66 240 TYR A CA 1
ATOM 1979 C C . TYR A 1 240 ? 23.536 3.207 -8.515 1.00 63.66 240 TYR A C 1
ATOM 1981 O O . TYR A 1 240 ? 24.662 2.827 -8.912 1.00 63.66 240 TYR A O 1
#

pLDDT: mean 82.52, std 17.96, range [33.28, 98.12]